Protein 5XSK (pdb70)

Sequence (181 aa):
KEYKCGDLVFAKMKGYPHWPARIDEMPEAAVKSTANKYQVFFFGTHETAFLGPKDLFPYEESKEKFGKPNKRKGFSEGLWEIENNPTVKAQKEYKCGDLVFAKMKGYPHWPARIDEMPEAAVKSTANKYQVFFFGTHETAFLGPKDLFPYEESKEKFGKPNKRKGFSEGLWEIENNPTVKA

Structure (mmCIF, N/CA/C/O backbone):
data_5XSK
#
_entry.id   5XSK
#
_cell.length_a   32.402
_cell.length_b   32.402
_cell.length_c   205.820
_cell.angle_alpha   90.00
_cell.angle_beta   90.00
_cell.angle_gamma   120.00
#
_symmetry.space_group_name_H-M   'P 31'
#
loop_
_entity.id
_entity.type
_entity.pdbx_description
1 polymer "DNA (5'-D(P*TP*TP*CP*AP*AP*GP*AP*CP*CP*A)-3')"
2 polymer "DNA (5'-D(P*TP*GP*GP*TP*CP*TP*TP*GP*AP*A)-3')"
3 polymer 'Hepatoma-derived growth factor'
4 non-polymer (4S)-2-METHYL-2,4-PENTANEDIOL
#
loop_
_atom_site.group_PDB
_atom_site.id
_atom_site.type_symbol
_atom_site.label_atom_id
_atom_site.label_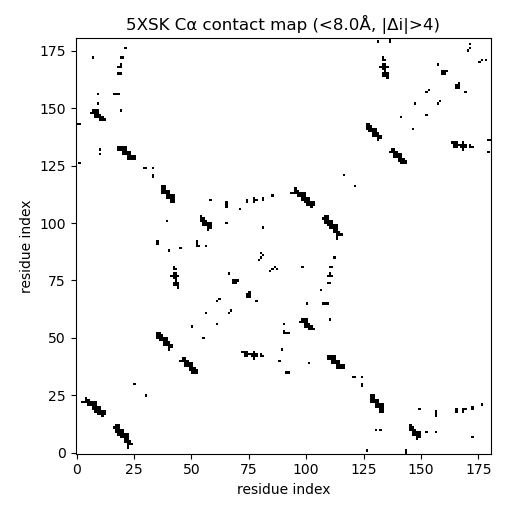alt_id
_atom_site.label_comp_id
_atom_site.label_asym_id
_atom_site.label_entity_id
_atom_site.label_seq_id
_atom_site.pdbx_PDB_ins_code
_atom_site.Cartn_x
_atom_site.Cartn_y
_atom_site.Cartn_z
_atom_site.occupancy
_atom_site.B_iso_or_equiv
_atom_site.auth_seq_id
_atom_site.auth_comp_id
_atom_site.auth_asym_id
_atom_site.auth_atom_id
_atom_site.pdbx_PDB_model_num
ATOM 411 N N . LYS C 3 28 ? 9.532 24.660 -79.951 1.00 58.60 8 LYS A N 1
ATOM 412 C CA . LYS C 3 28 ? 9.846 23.942 -78.675 1.00 60.28 8 LYS A CA 1
ATOM 413 C C . LYS C 3 28 ? 9.336 24.726 -77.498 1.00 63.61 8 LYS A C 1
ATOM 414 O O . LYS C 3 28 ? 9.425 25.950 -77.488 1.00 65.76 8 LYS A O 1
ATOM 420 N N . GLU C 3 29 ? 8.824 24.007 -76.505 1.00 65.39 9 GLU A N 1
ATOM 421 C CA . GLU C 3 29 ? 8.353 24.588 -75.242 1.00 65.67 9 GLU A CA 1
ATOM 422 C C . GLU C 3 29 ? 7.075 25.431 -75.429 1.00 59.66 9 GLU A C 1
ATOM 423 O O . GLU C 3 29 ? 7.006 26.318 -76.288 1.00 58.26 9 GLU A O 1
ATOM 429 N N . TYR C 3 30 ? 6.048 25.090 -74.652 1.00 51.61 10 TYR A N 1
ATOM 430 C CA . TYR C 3 30 ? 4.815 25.864 -74.578 1.00 47.07 10 TYR A CA 1
ATOM 431 C C . TYR C 3 30 ? 4.378 25.875 -73.141 1.00 48.02 10 TYR A C 1
ATOM 432 O O . TYR C 3 30 ? 4.693 24.966 -72.384 1.00 48.98 10 TYR A O 1
ATOM 441 N N . LYS C 3 31 ? 3.646 26.919 -72.788 1.00 52.22 11 LYS A N 1
ATOM 442 C CA . LYS C 3 31 ? 3.018 27.056 -71.489 1.00 53.80 11 LYS A CA 1
ATOM 443 C C . LYS C 3 31 ? 1.580 26.617 -71.587 1.00 50.05 11 LYS A C 1
ATOM 444 O O . LYS C 3 31 ? 1.007 26.523 -72.669 1.00 48.38 11 LYS A O 1
ATOM 450 N N . CYS C 3 32 ? 1.008 26.365 -70.422 1.00 50.23 12 CYS A N 1
ATOM 451 C CA . CYS C 3 32 ? -0.420 26.186 -70.273 1.00 49.08 12 CYS A CA 1
ATOM 452 C C . CYS C 3 32 ? -1.131 27.452 -70.769 1.00 45.02 12 CYS A C 1
ATOM 453 O O . CYS C 3 32 ? -0.680 28.578 -70.511 1.00 43.44 12 CYS A O 1
ATOM 456 N N . GLY C 3 33 ? -2.209 27.250 -71.529 1.00 41.81 13 GLY A N 1
ATOM 457 C CA . GLY C 3 33 ? -3.027 28.345 -72.055 1.00 39.47 13 GLY A CA 1
ATOM 458 C C . GLY C 3 33 ? -2.519 29.120 -73.268 1.00 36.22 13 GLY A C 1
ATOM 459 O O . GLY C 3 33 ? -3.105 30.143 -73.624 1.00 33.42 13 GLY A O 1
ATOM 460 N N . ASP C 3 34 ? -1.444 28.649 -73.899 1.00 35.27 14 ASP A N 1
ATOM 461 C CA . ASP C 3 34 ? -0.990 29.209 -75.179 1.00 35.06 14 ASP A CA 1
ATOM 462 C C . ASP C 3 34 ? -1.959 28.850 -76.275 1.00 33.74 14 ASP A C 1
ATOM 463 O O . ASP C 3 34 ? -2.510 27.747 -76.308 1.00 35.20 14 ASP A O 1
ATOM 468 N N . LEU C 3 35 ? -2.154 29.775 -77.191 1.00 31.11 15 LEU A 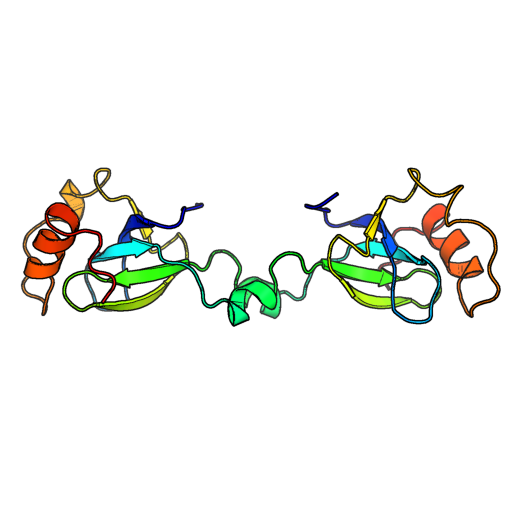N 1
ATOM 469 C CA . LEU C 3 35 ? -3.054 29.538 -78.286 1.00 28.47 15 LEU A CA 1
ATOM 470 C C . LEU C 3 35 ? -2.211 29.062 -79.443 1.00 28.36 15 LEU A C 1
ATOM 471 O O . LEU C 3 35 ? -1.139 29.587 -79.709 1.00 28.49 15 LEU A O 1
ATOM 476 N N . VAL C 3 36 ? -2.685 28.017 -80.102 1.00 29.46 16 VAL A N 1
ATOM 477 C CA . VAL C 3 36 ? -1.949 27.388 -81.174 1.00 29.21 16 VAL A CA 1
ATOM 478 C C . VAL C 3 36 ? -2.863 26.925 -82.270 1.00 28.91 16 VAL A C 1
ATOM 479 O O . VAL C 3 36 ? -4.081 26.898 -82.107 1.00 27.74 16 VAL A O 1
ATOM 483 N N . PHE C 3 37 ? -2.230 26.591 -83.393 1.00 30.26 17 PHE A N 1
ATOM 484 C CA . PHE C 3 37 ? -2.817 25.757 -84.422 1.00 31.19 17 PHE A CA 1
ATOM 485 C C . PHE C 3 37 ? -2.201 24.420 -84.206 1.00 31.05 17 PHE A C 1
ATOM 486 O O . PHE C 3 37 ? -1.042 24.360 -83.827 1.00 34.13 17 PHE A O 1
ATOM 494 N N . ALA C 3 38 ? -2.975 23.360 -84.387 1.00 30.81 18 ALA A N 1
ATOM 495 C CA . ALA C 3 38 ? -2.489 22.004 -84.167 1.00 31.70 18 ALA A CA 1
ATOM 496 C C . ALA C 3 38 ? -2.910 21.048 -85.276 1.00 33.83 18 ALA A C 1
ATOM 497 O O . ALA C 3 38 ? -4.095 20.978 -85.675 1.00 32.59 18 ALA A O 1
ATOM 499 N N . LYS C 3 39 ? -1.921 20.310 -85.769 1.00 36.71 19 LYS A N 1
ATOM 500 C CA . LYS C 3 39 ? -2.084 19.473 -86.941 1.00 39.91 19 LYS A CA 1
ATOM 501 C C . LYS C 3 39 ? -2.342 18.068 -86.470 1.00 39.29 19 LYS A C 1
ATOM 502 O O . LYS C 3 39 ? -1.471 17.440 -85.868 1.00 38.76 19 LYS A O 1
ATOM 508 N N . MET C 3 40 ? -3.548 17.587 -86.705 1.00 41.23 20 MET A N 1
ATOM 509 C CA . MET C 3 40 ? -3.805 16.168 -86.556 1.00 45.35 20 MET A CA 1
ATOM 510 C C . MET C 3 40 ? -3.834 15.523 -87.945 1.00 47.67 20 MET A C 1
ATOM 511 O O . MET C 3 40 ? -4.221 16.149 -88.940 1.00 47.32 20 MET A O 1
ATOM 516 N N . LYS C 3 41 ? -3.399 14.269 -88.004 1.00 48.61 21 LYS A N 1
ATOM 517 C CA . LYS C 3 41 ? -3.387 13.515 -89.254 1.00 47.47 21 LYS A CA 1
ATOM 518 C C . LYS C 3 41 ? -4.773 13.501 -89.843 1.00 44.28 21 LYS A C 1
ATOM 519 O O . LYS C 3 41 ? -5.724 13.125 -89.164 1.00 44.59 21 LYS A O 1
ATOM 525 N N . GLY C 3 42 ? -4.884 13.933 -91.092 1.00 41.84 22 GLY A N 1
ATOM 526 C CA . GLY C 3 42 ? -6.166 13.952 -91.791 1.00 41.38 22 GLY A CA 1
ATOM 527 C C . GLY C 3 42 ? -6.891 15.284 -91.744 1.00 40.51 22 GLY A C 1
ATOM 528 O O . GLY C 3 42 ? -7.851 15.475 -92.491 1.00 39.93 22 GLY A O 1
ATOM 529 N N . TYR C 3 43 ? -6.422 16.210 -90.902 1.00 38.54 23 TYR A N 1
ATOM 530 C CA . TYR C 3 43 ? -7.083 17.500 -90.679 1.00 36.63 23 TYR A CA 1
ATOM 531 C C . TYR C 3 43 ? -6.156 18.677 -91.024 1.00 33.79 23 TYR A C 1
ATOM 532 O O . TYR C 3 43 ? -4.934 18.565 -90.947 1.00 31.95 23 TYR A O 1
ATOM 541 N N . PRO C 3 44 ? -6.732 19.827 -91.384 1.00 32.86 24 PRO A N 1
ATOM 542 C CA . PRO C 3 44 ? -5.856 20.998 -91.497 1.00 34.42 24 PRO A CA 1
ATOM 543 C C . PRO C 3 44 ? -5.372 21.492 -90.125 1.00 35.54 24 PRO A C 1
ATOM 544 O O . PRO C 3 44 ? -5.886 21.102 -89.087 1.00 35.58 24 PRO A O 1
ATOM 548 N N . HIS C 3 45 ? -4.389 22.369 -90.140 1.00 39.15 25 HIS A N 1
ATOM 549 C CA . HIS C 3 45 ? -3.866 22.950 -88.911 1.00 40.37 25 HIS A CA 1
ATOM 550 C C . HIS C 3 45 ? -5.072 23.572 -88.224 1.00 38.51 25 HIS A C 1
ATOM 551 O O . HIS C 3 45 ? -5.825 24.309 -88.857 1.00 39.27 25 HIS A O 1
ATOM 558 N N . TRP C 3 46 ? -5.279 23.223 -86.957 1.00 37.28 26 TRP A N 1
ATOM 559 C CA . TRP C 3 46 ? -6.524 23.541 -86.223 1.00 35.28 26 TRP A CA 1
ATOM 560 C C . TRP C 3 46 ? -6.368 24.471 -84.992 1.00 31.73 26 TRP A C 1
ATOM 561 O O . TRP C 3 46 ? -5.443 24.308 -84.192 1.00 28.28 26 TRP A O 1
ATOM 572 N N . PRO C 3 47 ? -7.297 25.426 -84.820 1.00 29.29 27 PRO A N 1
ATOM 573 C CA . PRO C 3 47 ? -7.238 26.257 -83.633 1.00 28.53 27 PRO A CA 1
ATOM 574 C C . PRO C 3 47 ? -7.345 25.439 -82.339 1.00 28.64 27 PRO A C 1
ATOM 575 O O . PRO C 3 47 ? -8.249 24.590 -82.167 1.00 28.01 27 PRO A O 1
ATOM 579 N N . ALA C 3 48 ? -6.429 25.719 -81.425 1.00 27.23 28 ALA A N 1
ATOM 580 C CA . ALA C 3 48 ? -6.299 24.927 -80.232 1.00 24.83 28 ALA A CA 1
ATOM 581 C C . ALA C 3 48 ? -5.676 25.715 -79.105 1.00 24.97 28 ALA A C 1
ATOM 582 O O . ALA C 3 48 ? -5.151 26.808 -79.283 1.00 24.32 28 ALA A O 1
ATOM 584 N N . ARG C 3 49 ? -5.759 25.124 -77.929 1.00 25.68 29 ARG A N 1
ATOM 585 C CA . ARG C 3 49 ? -5.186 25.660 -76.729 1.00 25.68 29 ARG A CA 1
ATOM 586 C C . ARG C 3 49 ? -4.383 24.562 -76.066 1.00 26.02 29 ARG A C 1
ATOM 587 O O . ARG C 3 49 ? -4.782 23.407 -76.118 1.00 25.51 29 ARG A O 1
ATOM 595 N N . ILE C 3 50 ? -3.275 24.938 -75.433 1.00 25.88 30 ILE A N 1
ATOM 596 C CA . ILE C 3 50 ? -2.496 24.029 -74.619 1.00 25.56 30 ILE A CA 1
ATOM 597 C C . ILE C 3 50 ? -3.098 23.959 -73.226 1.00 26.81 30 ILE A C 1
ATOM 598 O O . ILE C 3 50 ? -3.195 24.962 -72.521 1.00 25.95 30 ILE A O 1
ATOM 603 N N . ASP C 3 51 ? -3.479 22.751 -72.840 1.00 30.10 31 ASP A N 1
ATOM 604 C CA . ASP C 3 51 ? -4.005 22.459 -71.513 1.00 32.23 31 ASP A CA 1
ATOM 605 C C . ASP C 3 51 ? -2.975 21.708 -70.663 1.00 33.54 31 ASP A C 1
ATOM 606 O O . ASP C 3 51 ? -1.926 21.248 -71.132 1.00 33.72 31 ASP A O 1
ATOM 611 N N . GLU C 3 52 ? -3.311 21.563 -69.398 1.00 37.13 32 GLU A N 1
ATOM 612 C CA . GLU C 3 52 ? -2.551 20.718 -68.501 1.00 41.07 32 GLU A CA 1
ATOM 613 C C . GLU C 3 52 ? -2.685 19.278 -68.920 1.00 40.53 32 GLU A C 1
ATOM 614 O O . GLU C 3 52 ? -3.738 18.851 -69.387 1.00 39.48 32 GLU A O 1
ATOM 620 N N . MET C 3 53 ? -1.607 18.534 -68.727 1.00 40.82 33 MET A N 1
ATOM 621 C CA . MET C 3 53 ? -1.633 17.093 -68.879 1.00 38.85 33 MET A CA 1
ATOM 622 C C . MET C 3 53 ? -2.312 16.501 -67.648 1.00 38.74 33 MET A C 1
ATOM 623 O O . MET C 3 53 ? -2.402 17.195 -66.605 1.00 36.86 33 MET A O 1
ATOM 628 N N . PRO C 3 54 ? -2.816 15.239 -67.762 1.00 37.38 34 PRO A N 1
ATOM 629 C CA . PRO C 3 54 ? -3.408 14.509 -66.630 1.00 35.92 34 PRO A CA 1
ATOM 630 C C . PRO C 3 54 ? -2.427 14.357 -65.490 1.00 33.97 34 PRO A C 1
ATOM 631 O O . PRO C 3 54 ? -1.292 13.921 -65.711 1.00 31.59 34 PRO A O 1
ATOM 635 N N . GLU C 3 55 ? -2.862 14.726 -64.290 1.00 32.99 35 GLU A N 1
ATOM 636 C CA . GLU C 3 55 ? -2.001 14.679 -63.120 1.00 33.48 35 GLU A CA 1
ATOM 637 C C . GLU C 3 55 ? -1.275 13.320 -63.034 1.00 33.20 35 GLU A C 1
ATOM 638 O O . GLU C 3 55 ? -0.049 13.286 -62.892 1.00 35.79 35 GLU A O 1
ATOM 644 N N . ALA C 3 56 ? -2.006 12.214 -63.186 1.00 31.00 36 ALA A N 1
ATOM 645 C CA . ALA C 3 56 ? -1.390 10.874 -63.241 1.00 31.30 36 ALA A CA 1
ATOM 646 C C . ALA C 3 56 ? -0.219 10.777 -64.203 1.00 31.46 36 ALA A C 1
ATOM 647 O O . ALA C 3 56 ? 0.819 10.233 -63.887 1.00 30.26 36 ALA A O 1
ATOM 649 N N . ALA C 3 57 ? -0.404 11.306 -65.393 1.00 35.38 37 ALA A N 1
ATOM 650 C CA . ALA C 3 57 ? 0.663 11.317 -66.374 1.00 37.60 37 ALA A CA 1
ATOM 651 C C . ALA C 3 57 ? 1.869 12.105 -65.888 1.00 38.19 37 ALA A C 1
ATOM 652 O O . ALA C 3 57 ? 2.989 11.653 -66.073 1.00 39.59 37 ALA A O 1
ATOM 654 N N . VAL C 3 58 ? 1.656 13.265 -65.272 1.00 41.52 38 VAL A N 1
ATOM 655 C CA . VAL C 3 58 ? 2.813 14.086 -64.831 1.00 46.69 38 VAL A CA 1
ATOM 656 C C . VAL C 3 58 ? 3.466 13.486 -63.595 1.00 49.98 38 VAL A C 1
ATOM 657 O O . VAL C 3 58 ? 4.691 13.468 -63.523 1.00 54.92 38 VAL A O 1
ATOM 661 N N . LYS C 3 59 ? 2.679 12.998 -62.632 1.00 48.83 39 LYS A N 1
ATOM 662 C CA . LYS C 3 59 ? 3.287 12.425 -61.442 1.00 49.50 39 LYS A CA 1
ATOM 663 C C . LYS C 3 59 ? 4.200 11.238 -61.779 1.00 47.05 39 LYS A C 1
ATOM 664 O O . LYS C 3 59 ? 5.228 11.073 -61.135 1.00 46.80 39 LYS A O 1
ATOM 670 N N . SER C 3 60 ? 3.854 10.458 -62.803 1.00 44.58 40 SER A N 1
ATOM 671 C CA . SER C 3 60 ? 4.674 9.310 -63.218 1.00 46.66 40 SER A CA 1
ATOM 672 C C . SER C 3 60 ? 6.076 9.626 -63.757 1.00 48.84 40 SER A C 1
ATOM 673 O O . SER C 3 60 ? 6.868 8.708 -63.908 1.00 52.00 40 SER A O 1
ATOM 676 N N . THR C 3 61 ? 6.369 10.888 -64.084 1.00 51.65 41 THR A N 1
ATOM 677 C CA . THR C 3 61 ? 7.696 11.289 -64.623 1.00 51.22 41 THR A CA 1
ATOM 678 C C . THR C 3 61 ? 8.250 12.643 -64.160 1.00 49.01 41 THR A C 1
ATOM 679 O O . THR C 3 61 ? 9.461 12.830 -64.181 1.00 49.55 41 THR A O 1
ATOM 683 N N . ALA C 3 62 ? 7.395 13.604 -63.817 1.00 48.92 42 ALA A N 1
ATOM 684 C CA . ALA C 3 62 ? 7.866 14.904 -63.336 1.00 49.67 42 ALA A CA 1
ATOM 685 C C . ALA C 3 62 ? 8.714 14.652 -62.107 1.00 50.44 42 ALA A C 1
ATOM 686 O O . ALA C 3 62 ? 8.240 14.022 -61.149 1.00 49.59 42 ALA A O 1
ATOM 688 N N . ASN C 3 63 ? 9.971 15.097 -62.169 1.00 49.10 43 ASN A N 1
ATOM 689 C CA . ASN C 3 63 ? 10.952 14.860 -61.104 1.00 49.98 43 ASN A CA 1
ATOM 690 C C . ASN C 3 63 ? 11.037 13.386 -60.755 1.00 47.84 43 ASN A C 1
ATOM 691 O O . ASN C 3 63 ? 10.751 12.986 -59.626 1.00 53.27 43 ASN A O 1
ATOM 696 N N . LYS C 3 64 ? 11.364 12.591 -61.762 1.00 43.54 44 LYS A N 1
ATOM 697 C CA . LYS C 3 64 ? 11.716 11.195 -61.587 1.00 47.04 44 LYS A CA 1
ATOM 698 C C . LYS C 3 64 ? 13.011 10.968 -62.356 1.00 45.68 44 LYS A C 1
ATOM 699 O O . LYS C 3 64 ? 13.003 10.956 -63.595 1.00 47.38 44 LYS A O 1
ATOM 705 N N . TYR C 3 65 ? 14.117 10.817 -61.621 1.00 41.12 45 TYR A N 1
ATOM 706 C CA . TYR C 3 65 ? 15.404 10.435 -62.197 1.00 37.22 45 TYR A CA 1
ATOM 707 C C . TYR C 3 65 ? 15.677 8.982 -61.858 1.00 32.78 45 TYR A C 1
ATOM 708 O O . TYR C 3 65 ? 15.209 8.478 -60.838 1.00 29.41 45 TYR A O 1
ATOM 717 N N . GLN C 3 66 ? 16.444 8.320 -62.714 1.00 31.49 46 GLN A N 1
ATOM 718 C CA . GLN C 3 66 ? 16.884 6.977 -62.426 1.00 31.60 46 GLN A CA 1
ATOM 719 C C . GLN C 3 66 ? 18.225 7.026 -61.731 1.00 31.15 46 GLN A C 1
ATOM 720 O O . GLN C 3 66 ? 19.130 7.780 -62.120 1.00 31.12 46 GLN A O 1
ATOM 726 N N . VAL C 3 67 ? 18.344 6.205 -60.696 1.00 28.92 47 VAL A N 1
ATOM 727 C CA . VAL C 3 67 ? 19.476 6.251 -59.826 1.00 27.13 47 VAL A CA 1
ATOM 728 C C . VAL C 3 67 ? 20.107 4.891 -59.761 1.00 25.97 47 VAL A C 1
ATOM 729 O O . VAL C 3 67 ? 19.488 3.936 -59.309 1.00 26.69 47 VAL A O 1
ATOM 733 N N . PHE C 3 68 ? 21.353 4.843 -60.221 1.00 24.52 48 PHE A N 1
ATOM 734 C CA . PHE C 3 68 ? 22.273 3.749 -59.992 1.00 23.24 48 PHE A CA 1
ATOM 735 C C . PHE C 3 68 ? 22.973 3.958 -58.665 1.00 21.78 48 PHE A C 1
ATOM 736 O O . PHE C 3 68 ? 23.298 5.061 -58.303 1.00 20.33 48 PHE A O 1
ATOM 744 N N . PHE C 3 69 ? 23.212 2.867 -57.963 1.00 22.90 49 PHE A N 1
ATOM 745 C CA . PHE C 3 69 ? 23.704 2.873 -56.588 1.00 23.85 49 PHE A CA 1
ATOM 746 C C . PHE C 3 69 ? 25.050 2.193 -56.570 1.00 24.20 49 PHE A C 1
ATOM 747 O O . PHE C 3 69 ? 25.175 1.069 -57.064 1.00 23.99 49 PHE A O 1
ATOM 755 N N . PHE C 3 70 ? 26.050 2.858 -55.998 1.00 25.05 50 PHE A N 1
ATOM 756 C CA . PHE C 3 70 ? 27.376 2.268 -55.938 1.00 26.37 50 PHE A CA 1
ATOM 757 C C . PHE C 3 70 ? 27.420 1.242 -54.811 1.00 27.93 50 PHE A C 1
ATOM 758 O O . PHE C 3 70 ? 26.772 1.412 -53.775 1.00 27.35 50 PHE A O 1
ATOM 766 N N . GLY C 3 71 ? 28.161 0.167 -55.058 1.00 30.30 51 GLY A N 1
ATOM 767 C CA . GLY C 3 71 ? 28.300 -0.936 -54.132 1.00 32.84 51 GLY A CA 1
ATOM 768 C C . GLY C 3 71 ? 27.402 -2.042 -54.603 1.00 35.94 51 GLY A C 1
ATOM 769 O O . GLY C 3 71 ? 27.859 -3.071 -55.097 1.00 38.80 51 GLY A O 1
ATOM 770 N N . THR C 3 72 ? 26.108 -1.804 -54.483 1.00 37.28 52 THR A N 1
ATOM 771 C CA . THR C 3 72 ? 25.122 -2.820 -54.777 1.00 37.14 52 THR A CA 1
ATOM 772 C C . THR C 3 72 ? 24.839 -2.905 -56.246 1.00 37.44 52 THR A C 1
ATOM 773 O O . THR C 3 72 ? 24.422 -3.945 -56.715 1.00 39.94 52 THR A O 1
ATOM 777 N N . HIS C 3 73 ? 25.023 -1.787 -56.956 1.00 38.30 53 HIS A N 1
ATOM 778 C CA . HIS C 3 73 ? 24.764 -1.671 -58.397 1.00 35.88 53 HIS A CA 1
ATOM 779 C C . HIS C 3 73 ? 23.298 -1.763 -58.739 1.00 34.65 53 HIS A C 1
ATOM 780 O O . HIS C 3 73 ? 22.953 -1.862 -59.905 1.00 33.17 53 HIS A O 1
ATOM 787 N N . GLU C 3 74 ? 22.411 -1.596 -57.791 1.00 36.86 54 GLU A N 1
ATOM 788 C CA . GLU C 3 74 ? 21.006 -1.596 -58.133 1.00 40.17 54 GLU A CA 1
ATOM 789 C C . GLU C 3 74 ? 20.559 -0.239 -58.551 1.00 36.44 54 GLU A C 1
ATOM 790 O O . GLU C 3 74 ? 21.269 0.679 -58.381 1.00 35.57 54 GLU A O 1
ATOM 796 N N . THR C 3 75 ? 19.371 -0.117 -59.106 1.00 35.42 55 THR A N 1
ATOM 797 C CA . THR C 3 75 ? 18.849 1.179 -59.474 1.00 35.35 55 THR A CA 1
ATOM 798 C C . THR C 3 75 ? 17.446 1.348 -58.989 1.00 33.35 55 THR A C 1
ATOM 799 O O . THR C 3 75 ? 16.837 0.430 -58.561 1.00 34.56 55 THR A O 1
ATOM 803 N N . ALA C 3 76 ? 16.950 2.553 -59.061 1.00 32.07 56 ALA A N 1
ATOM 804 C CA . ALA C 3 76 ? 15.645 2.856 -58.599 1.00 31.57 56 ALA A CA 1
ATOM 805 C C . ALA C 3 76 ? 15.349 4.227 -59.075 1.00 34.15 56 ALA A C 1
ATOM 806 O O . ALA C 3 76 ? 16.173 4.844 -59.653 1.00 35.29 56 ALA A O 1
ATOM 808 N N . PHE C 3 77 ? 14.141 4.686 -58.841 1.00 37.89 57 PHE A N 1
ATOM 809 C CA . PHE C 3 77 ? 13.633 5.938 -59.404 1.00 38.74 57 PHE A CA 1
ATOM 810 C C . PHE C 3 77 ? 13.368 6.832 -58.255 1.00 40.32 57 PHE A C 1
ATOM 811 O O . PHE C 3 77 ? 12.807 6.384 -57.274 1.00 43.45 57 PHE A O 1
ATOM 819 N N . LEU C 3 78 ? 13.759 8.094 -58.347 1.00 43.05 58 LEU A N 1
ATOM 820 C CA . LEU C 3 78 ? 13.714 8.961 -57.169 1.00 41.34 58 LEU A CA 1
ATOM 821 C C . LEU C 3 78 ? 13.468 10.402 -57.517 1.00 39.16 58 LEU A C 1
ATOM 822 O O . LEU C 3 78 ? 13.801 10.851 -58.604 1.00 35.96 58 LEU A O 1
ATOM 827 N N . GLY C 3 79 ? 12.894 11.114 -56.555 1.00 40.96 59 GLY A N 1
ATOM 828 C CA . GLY C 3 79 ? 12.628 12.545 -56.661 1.00 42.85 59 GLY A CA 1
ATOM 829 C C . GLY C 3 79 ? 13.649 13.370 -55.898 1.00 42.08 59 GLY A C 1
ATOM 830 O O . GLY C 3 79 ? 14.404 12.840 -55.104 1.00 42.32 59 GLY A O 1
ATOM 831 N N . PRO C 3 80 ? 13.664 14.685 -56.119 1.00 45.67 60 PRO A N 1
ATOM 832 C CA . PRO C 3 80 ? 14.790 15.461 -55.637 1.00 47.33 60 PRO A CA 1
ATOM 833 C C . PRO C 3 80 ? 14.862 15.604 -54.125 1.00 48.79 60 PRO A C 1
ATOM 834 O O . PRO C 3 80 ? 15.938 15.868 -53.615 1.00 51.33 60 PRO A O 1
ATOM 838 N N . LYS C 3 81 ? 13.752 15.432 -53.414 1.00 52.67 61 LYS A N 1
ATOM 839 C CA . LYS C 3 81 ? 13.796 15.385 -51.945 1.00 58.10 61 LYS A CA 1
ATOM 840 C C . LYS C 3 81 ? 14.849 14.387 -51.462 1.00 57.89 61 LYS A C 1
ATOM 841 O O . LYS C 3 81 ? 15.657 14.705 -50.580 1.00 58.58 61 LYS A O 1
ATOM 847 N N . ASP C 3 82 ? 14.858 13.211 -52.098 1.00 56.86 62 ASP A N 1
ATOM 848 C CA . ASP C 3 82 ? 15.686 12.080 -51.691 1.00 57.65 62 ASP A CA 1
ATOM 849 C C . ASP C 3 82 ? 17.083 12.074 -52.332 1.00 50.06 62 ASP A C 1
ATOM 850 O O . ASP C 3 82 ? 17.819 11.107 -52.181 1.00 50.03 62 ASP A O 1
ATOM 855 N N . LEU C 3 83 ? 17.461 13.153 -53.006 1.00 44.91 63 LEU A N 1
ATOM 856 C CA . LEU C 3 83 ? 18.776 13.273 -53.613 1.00 44.07 63 LEU A CA 1
ATOM 857 C C . LEU C 3 83 ? 19.534 14.450 -53.013 1.00 45.90 63 LEU A C 1
ATOM 858 O O . LEU C 3 83 ? 18.971 15.511 -52.754 1.00 49.37 63 LEU A O 1
ATOM 863 N N . PHE C 3 84 ? 20.818 14.241 -52.775 1.00 45.16 64 PHE A N 1
ATOM 864 C CA . PHE C 3 84 ? 21.663 15.227 -52.150 1.00 46.80 64 PHE A CA 1
ATOM 865 C C . PHE C 3 84 ? 22.944 15.148 -52.944 1.00 45.40 64 PHE A C 1
ATOM 866 O O . PHE C 3 84 ? 23.380 14.046 -53.258 1.00 45.01 64 PHE A O 1
ATOM 874 N N . PRO C 3 85 ? 23.537 16.294 -53.309 1.00 45.96 65 PRO A N 1
ATOM 875 C CA . PRO C 3 85 ? 24.788 16.200 -54.073 1.00 46.74 65 PRO A CA 1
ATOM 876 C C . PRO C 3 85 ? 25.978 15.683 -53.277 1.00 47.25 65 PRO A C 1
ATOM 877 O O . PRO C 3 85 ? 26.200 16.101 -52.143 1.00 47.10 65 PRO A O 1
ATOM 881 N N . TYR C 3 86 ? 26.752 14.805 -53.900 1.00 49.95 66 TYR A N 1
ATOM 882 C CA . TYR C 3 86 ? 28.024 14.326 -53.351 1.00 52.94 66 TYR A CA 1
ATOM 883 C C . TYR C 3 86 ? 29.039 15.472 -53.394 1.00 59.36 66 TYR A C 1
ATOM 884 O O . TYR C 3 86 ? 28.804 16.471 -54.083 1.00 73.16 66 TYR A O 1
ATOM 893 N N . GLU C 3 87 ? 30.161 15.344 -52.682 1.00 60.38 67 GLU A N 1
ATOM 894 C CA . GLU C 3 87 ? 31.209 16.403 -52.550 1.00 60.65 67 GLU A CA 1
ATOM 895 C C . GLU C 3 87 ? 30.678 17.438 -51.563 1.00 61.65 67 GLU A C 1
ATOM 896 O O . GLU C 3 87 ? 31.256 17.653 -50.492 1.00 62.27 67 GLU A O 1
ATOM 902 N N . GLU C 3 88 ? 29.551 18.043 -51.936 1.00 59.85 68 GLU A N 1
ATOM 903 C CA . GLU C 3 88 ? 28.798 18.974 -51.104 1.00 59.84 68 GLU A CA 1
ATOM 904 C C . GLU C 3 88 ? 28.176 18.347 -49.838 1.00 54.19 68 GLU A C 1
ATOM 905 O O . GLU C 3 88 ? 27.614 19.078 -49.033 1.00 53.15 68 GLU A O 1
ATOM 911 N N . SER C 3 89 ? 28.242 17.025 -49.650 1.00 49.17 69 SER A N 1
ATOM 912 C CA . SER C 3 89 ? 27.783 16.431 -48.383 1.00 46.43 69 SER A CA 1
ATOM 913 C C . SER C 3 89 ? 28.446 15.103 -48.026 1.00 47.90 69 SER A C 1
ATOM 914 O O . SER C 3 89 ? 27.821 14.233 -47.431 1.00 44.96 69 SER A O 1
ATOM 917 N N . LYS C 3 90 ? 29.721 14.957 -48.371 1.00 52.09 70 LYS A N 1
ATOM 918 C CA . LYS C 3 90 ? 30.449 13.728 -48.076 1.00 55.23 70 LYS A CA 1
ATOM 919 C C . LYS C 3 90 ? 30.884 13.637 -46.616 1.00 60.35 70 LYS A C 1
ATOM 920 O O . LYS C 3 90 ? 31.127 12.539 -46.124 1.00 65.01 70 LYS A O 1
ATOM 926 N N . GLU C 3 91 ? 30.994 14.760 -45.910 1.00 61.07 71 GLU A N 1
ATOM 927 C CA . GLU C 3 91 ? 31.259 14.668 -44.476 1.00 62.11 71 GLU A CA 1
ATOM 928 C C . GLU C 3 91 ? 29.976 14.291 -43.733 1.00 57.87 71 GLU A C 1
ATOM 929 O O . GLU C 3 91 ? 30.010 13.473 -42.811 1.00 57.21 71 GLU A O 1
ATOM 935 N N . LYS C 3 92 ? 28.840 14.828 -44.166 1.00 55.52 72 LYS A N 1
ATOM 936 C CA . LYS C 3 92 ? 27.560 14.469 -43.549 1.00 55.60 72 LYS A CA 1
ATOM 937 C C . LYS C 3 92 ? 27.213 12.979 -43.706 1.00 51.95 72 LYS A C 1
ATOM 938 O O . LYS C 3 92 ? 27.131 12.260 -42.712 1.00 51.65 72 LYS A O 1
ATOM 944 N N . PHE C 3 93 ? 27.054 12.520 -44.947 1.00 48.50 73 PHE A N 1
ATOM 945 C CA . PHE C 3 93 ? 26.571 11.163 -45.240 1.00 45.36 73 PHE A CA 1
ATOM 946 C C . PHE C 3 93 ? 27.649 10.145 -45.631 1.00 41.81 73 PHE A C 1
ATOM 947 O O . PHE C 3 93 ? 27.346 8.966 -45.785 1.00 41.28 73 PHE A O 1
ATOM 955 N N . GLY C 3 94 ? 28.899 10.566 -45.758 1.00 40.16 74 GLY A N 1
ATOM 956 C CA . GLY C 3 94 ? 29.977 9.636 -46.112 1.00 43.98 74 GLY A CA 1
ATOM 957 C C . GLY C 3 94 ? 30.641 8.881 -44.971 1.00 47.69 74 GLY A C 1
ATOM 958 O O . GLY C 3 94 ? 31.697 8.288 -45.174 1.00 44.95 74 GLY A O 1
ATOM 959 N N . LYS C 3 95 ? 30.038 8.874 -43.780 1.00 56.35 75 LYS A N 1
ATOM 960 C CA . LYS C 3 95 ? 30.669 8.237 -42.622 1.00 61.76 75 LYS A CA 1
ATOM 961 C C . LYS C 3 95 ? 30.435 6.743 -42.743 1.00 59.61 75 LYS A C 1
ATOM 962 O O . LYS C 3 95 ? 29.330 6.335 -43.147 1.00 55.65 75 LYS A O 1
ATOM 968 N N . PRO C 3 96 ? 31.461 5.930 -42.387 1.00 56.09 76 PRO A N 1
ATOM 969 C CA . PRO C 3 96 ? 31.441 4.483 -42.626 1.00 54.12 76 PRO A CA 1
ATOM 970 C C . PRO C 3 96 ? 30.205 3.794 -42.08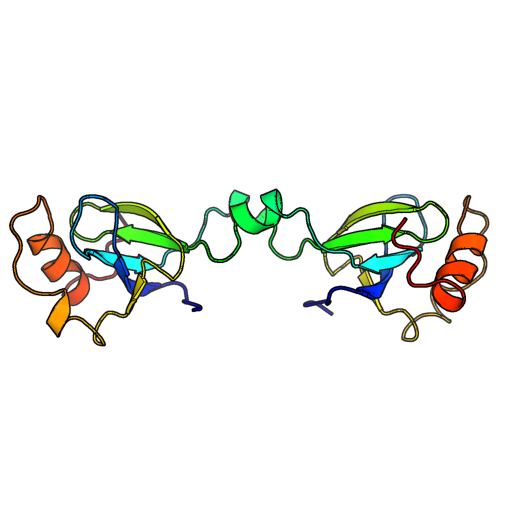6 1.00 51.93 76 PRO A C 1
ATOM 971 O O . PRO C 3 96 ? 29.674 4.178 -41.046 1.00 50.86 76 PRO A O 1
ATOM 975 N N . ASN C 3 97 ? 29.760 2.774 -42.797 1.00 52.57 77 ASN A N 1
ATOM 976 C CA . ASN C 3 97 ? 28.472 2.174 -42.526 1.00 51.43 77 ASN A CA 1
ATOM 977 C C . ASN C 3 97 ? 28.511 0.683 -42.833 1.00 51.80 77 ASN A C 1
ATOM 978 O O . ASN C 3 97 ? 29.165 0.235 -43.780 1.00 51.43 77 ASN A O 1
ATOM 983 N N . LYS C 3 98 ? 27.768 -0.064 -42.028 1.00 54.44 78 LYS A N 1
ATOM 984 C CA . LYS C 3 98 ? 27.841 -1.512 -42.003 1.00 53.13 78 LYS A CA 1
ATOM 985 C C . LYS C 3 98 ? 26.897 -2.207 -42.980 1.00 48.51 78 LYS A C 1
ATOM 986 O O . LYS C 3 98 ? 27.017 -3.411 -43.149 1.00 47.99 78 LYS A O 1
ATOM 992 N N . ARG C 3 99 ? 25.986 -1.471 -43.628 1.00 44.52 79 ARG A N 1
ATOM 993 C CA . ARG C 3 99 ? 25.020 -2.075 -44.560 1.00 41.48 79 ARG A CA 1
ATOM 994 C C . ARG C 3 99 ? 25.792 -2.669 -45.732 1.00 40.98 79 ARG A C 1
ATOM 995 O O . ARG C 3 99 ? 26.845 -2.135 -46.125 1.00 37.95 79 ARG A O 1
ATOM 1003 N N . LYS C 3 100 ? 25.277 -3.777 -46.267 1.00 40.34 80 LYS A N 1
ATOM 1004 C CA . LYS C 3 100 ? 25.983 -4.544 -47.296 1.00 42.61 80 LYS A CA 1
ATOM 1005 C C . LYS C 3 100 ? 26.193 -3.747 -48.593 1.00 41.10 80 LYS A C 1
ATOM 1006 O O . LYS C 3 100 ? 25.226 -3.368 -49.245 1.00 38.20 80 LYS A O 1
ATOM 1012 N N . GLY C 3 101 ? 27.465 -3.523 -48.941 1.00 41.01 81 GLY A N 1
ATOM 1013 C CA . GLY C 3 101 ? 27.875 -2.790 -50.137 1.00 39.84 81 GLY A CA 1
ATOM 1014 C C . GLY C 3 101 ? 28.138 -1.295 -49.967 1.00 39.52 81 GLY A C 1
ATOM 1015 O O . GLY C 3 101 ? 28.394 -0.612 -50.927 1.00 42.69 81 GLY A O 1
ATOM 1016 N N . PHE C 3 102 ? 28.108 -0.771 -48.757 1.00 39.67 82 PHE A N 1
ATOM 1017 C CA . PHE C 3 102 ? 28.197 0.671 -48.569 1.00 39.81 82 PHE A CA 1
ATOM 1018 C C . PHE C 3 102 ? 29.618 1.186 -48.700 1.00 41.56 82 PHE A C 1
ATOM 1019 O O . PHE C 3 102 ? 29.847 2.193 -49.378 1.00 47.56 82 PHE A O 1
ATOM 1027 N N . SER C 3 103 ? 30.548 0.528 -48.011 1.00 41.16 83 SER A N 1
ATOM 1028 C CA . SER C 3 103 ? 31.976 0.847 -48.087 1.00 41.32 83 SER A CA 1
ATOM 1029 C C . SER C 3 103 ? 32.434 0.777 -49.508 1.00 39.23 83 SER A C 1
ATOM 1030 O O . SER C 3 103 ? 33.177 1.635 -49.978 1.00 38.58 83 SER A O 1
ATOM 1033 N N . GLU C 3 104 ? 31.945 -0.254 -50.181 1.00 38.96 84 GLU A N 1
ATOM 1034 C CA . GLU C 3 104 ? 32.223 -0.507 -51.582 1.00 41.25 84 GLU A CA 1
ATOM 1035 C C . GLU C 3 104 ? 31.706 0.680 -52.413 1.00 40.95 84 GLU A C 1
ATOM 1036 O O . GLU C 3 104 ? 32.399 1.190 -53.296 1.00 41.07 84 GLU A O 1
ATOM 1042 N N . GLY C 3 105 ? 30.498 1.134 -52.096 1.00 40.08 85 GLY A N 1
ATOM 1043 C CA . GLY C 3 105 ? 29.927 2.320 -52.716 1.00 40.02 85 GLY A CA 1
ATOM 1044 C C . G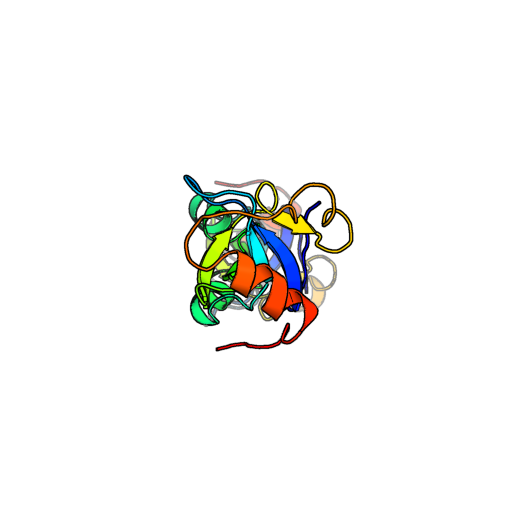LY C 3 105 ? 30.712 3.611 -52.534 1.00 39.56 85 GLY A C 1
ATOM 1045 O O . GLY C 3 105 ? 30.822 4.429 -53.476 1.00 34.76 85 GLY A O 1
ATOM 1046 N N . LEU C 3 106 ? 31.248 3.802 -51.330 1.00 38.74 86 LEU A N 1
ATOM 1047 C CA . LEU C 3 106 ? 32.106 4.958 -51.061 1.00 38.98 86 LEU A CA 1
ATOM 1048 C C . LEU C 3 106 ? 33.438 4.856 -51.773 1.00 36.68 86 LEU A C 1
ATOM 1049 O O . LEU C 3 106 ? 34.058 5.871 -52.049 1.00 34.27 86 LEU A O 1
ATOM 1054 N N . TRP C 3 107 ? 33.878 3.637 -52.055 1.00 38.35 87 TRP A N 1
ATOM 1055 C CA . TRP C 3 107 ? 35.076 3.436 -52.865 1.00 41.56 87 TRP A CA 1
ATOM 1056 C C . TRP C 3 107 ? 34.788 3.758 -54.334 1.00 41.26 87 TRP A C 1
ATOM 1057 O O . TRP C 3 107 ? 35.451 4.610 -54.906 1.00 41.05 87 TRP A O 1
ATOM 1068 N N . GLU C 3 108 ? 33.799 3.079 -54.922 1.00 41.76 88 GLU A N 1
ATOM 1069 C CA . GLU C 3 108 ? 33.465 3.225 -56.349 1.00 41.74 88 GLU A CA 1
ATOM 1070 C C . GLU C 3 108 ? 33.187 4.672 -56.750 1.00 42.46 88 GLU A C 1
ATOM 1071 O O . GLU C 3 108 ? 33.644 5.125 -57.789 1.00 43.02 88 GLU A O 1
ATOM 1077 N N . ILE C 3 109 ? 32.462 5.407 -55.920 1.00 43.20 89 ILE A N 1
ATOM 1078 C CA . ILE C 3 109 ? 32.057 6.763 -56.286 1.00 43.18 89 ILE A CA 1
ATOM 1079 C C . ILE C 3 109 ? 33.250 7.676 -56.382 1.00 44.56 89 ILE A C 1
ATOM 1080 O O . ILE C 3 109 ? 33.226 8.641 -57.131 1.00 49.45 89 ILE A O 1
ATOM 1085 N N . GLU C 3 110 ? 34.285 7.359 -55.616 1.00 46.45 90 GLU A N 1
ATOM 1086 C CA . GLU C 3 110 ? 35.519 8.124 -55.589 1.00 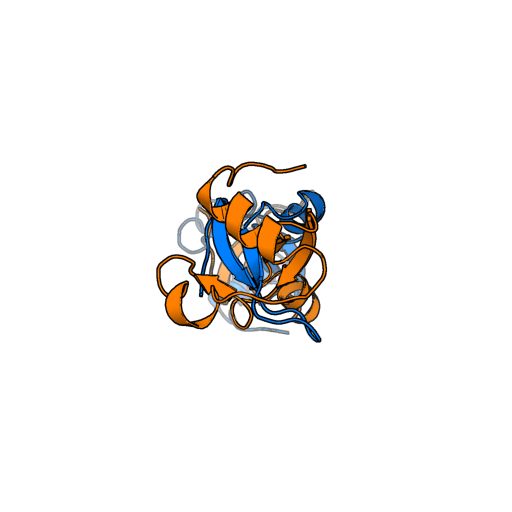48.32 90 GLU A CA 1
ATOM 1087 C C . GLU C 3 110 ? 36.616 7.502 -56.474 1.00 45.57 90 GLU A C 1
ATOM 1088 O O . GLU C 3 110 ? 37.539 8.200 -56.860 1.00 45.70 90 GLU A O 1
ATOM 1094 N N . ASN C 3 111 ? 36.512 6.212 -56.793 1.00 43.03 91 ASN A N 1
ATOM 1095 C CA . ASN C 3 111 ? 37.569 5.472 -57.510 1.00 42.38 91 ASN A CA 1
ATOM 1096 C C . ASN C 3 111 ? 37.172 4.881 -58.858 1.00 40.74 91 ASN A C 1
ATOM 1097 O O . ASN C 3 111 ? 38.041 4.630 -59.707 1.00 41.11 91 ASN A O 1
ATOM 1102 N N . ASN C 3 112 ? 35.879 4.627 -59.041 1.00 38.03 92 ASN A N 1
ATOM 1103 C CA . ASN C 3 112 ? 35.365 4.028 -60.256 1.00 36.65 92 ASN A CA 1
ATOM 1104 C C . ASN C 3 112 ? 33.977 4.581 -60.585 1.00 37.54 92 ASN A C 1
ATOM 1105 O O . ASN C 3 112 ? 33.049 3.832 -60.877 1.00 37.51 92 ASN A O 1
ATOM 1110 N N . PRO C 3 113 ? 33.847 5.918 -60.599 1.00 37.54 93 PRO A N 1
ATOM 1111 C CA . PRO C 3 113 ? 32.532 6.553 -60.587 1.00 36.16 93 PRO A CA 1
ATOM 1112 C C . PRO C 3 113 ? 31.664 6.258 -61.802 1.00 33.06 93 PRO A C 1
ATOM 1113 O O . PRO C 3 113 ? 30.458 6.414 -61.717 1.00 31.16 93 PRO A O 1
ATOM 1117 N N . THR C 3 114 ? 32.273 5.816 -62.900 1.00 32.64 94 THR A N 1
ATOM 1118 C CA . THR C 3 114 ? 31.572 5.542 -64.152 1.00 32.68 94 THR A CA 1
ATOM 1119 C C . THR C 3 114 ? 31.288 4.070 -64.362 1.00 33.76 94 THR A C 1
ATOM 1120 O O . THR C 3 114 ? 31.274 3.630 -65.508 1.00 32.87 94 THR A O 1
ATOM 1124 N N . VAL C 3 115 ? 31.044 3.318 -63.282 1.00 37.83 95 VAL A N 1
ATOM 1125 C CA . VAL C 3 115 ? 30.915 1.847 -63.373 1.00 40.88 95 VAL A CA 1
ATOM 1126 C C . VAL C 3 115 ? 29.923 1.478 -64.473 1.00 44.51 95 VAL A C 1
ATOM 1127 O O . VAL C 3 115 ? 30.279 0.756 -65.414 1.00 52.32 95 VAL A O 1
ATOM 1131 N N . LYS C 3 116 ? 28.682 1.940 -64.333 1.00 45.98 96 LYS A N 1
ATOM 1132 C CA . LYS C 3 116 ? 27.712 2.014 -65.442 1.00 45.83 96 LYS A CA 1
ATOM 1133 C C . LYS C 3 116 ? 27.375 0.569 -65.780 1.00 47.67 96 LYS A C 1
ATOM 1134 O O . LYS C 3 116 ? 26.973 0.276 -66.904 1.00 47.90 96 LYS A O 1
ATOM 1140 N N . ALA C 3 117 ? 27.506 -0.303 -64.761 1.00 49.79 97 ALA A N 1
ATOM 1141 C CA . ALA C 3 117 ? 27.378 -1.749 -64.872 1.00 53.95 97 ALA A CA 1
ATOM 1142 C C . ALA C 3 117 ? 26.115 -2.222 -64.140 1.00 57.93 97 ALA A C 1
ATOM 1143 O O . ALA C 3 117 ? 25.820 -3.428 -64.078 1.00 60.80 97 ALA A O 1
ATOM 1145 N N . GLN D 3 27 ? 17.403 21.402 -53.650 1.00 66.12 7 GLN B N 1
ATOM 1146 C CA . GLN D 3 27 ? 17.811 21.213 -55.092 1.00 66.35 7 GLN B CA 1
ATOM 1147 C C . GLN D 3 27 ? 16.709 20.565 -55.949 1.00 67.50 7 GLN B C 1
ATOM 1148 O O . GLN D 3 27 ? 15.820 19.907 -55.409 1.00 71.51 7 GLN B O 1
ATOM 1154 N N . LYS D 3 28 ? 16.751 20.815 -57.267 1.00 68.16 8 LYS B N 1
ATOM 1155 C CA . LYS D 3 28 ? 15.946 20.104 -58.280 1.00 68.31 8 LYS B CA 1
ATOM 1156 C C . LYS D 3 28 ? 16.837 19.762 -59.514 1.00 69.79 8 LYS B C 1
ATOM 1157 O O . LYS D 3 28 ? 18.010 19.423 -59.320 1.00 65.71 8 LYS B O 1
ATOM 1163 N N . GLU D 3 29 ? 16.277 19.800 -60.739 1.00 73.55 9 GLU B N 1
ATOM 1164 C CA . GLU D 3 29 ? 17.000 19.659 -62.056 1.00 74.87 9 GLU B CA 1
ATOM 1165 C C . GLU D 3 29 ? 18.439 19.059 -62.045 1.00 71.23 9 GLU B C 1
ATOM 1166 O O . GLU D 3 29 ? 19.394 19.726 -62.457 1.00 75.89 9 GLU B O 1
ATOM 1172 N N . TYR D 3 30 ? 18.596 17.819 -61.567 1.00 62.10 10 TYR B N 1
ATOM 1173 C CA . TYR D 3 30 ? 19.877 17.099 -61.697 1.00 53.72 10 TYR B CA 1
ATOM 1174 C C . TYR D 3 30 ? 20.099 16.703 -63.151 1.00 51.40 10 TYR B C 1
ATOM 1175 O O . TYR D 3 30 ? 19.160 16.674 -63.943 1.00 51.11 10 TYR B O 1
ATOM 1184 N N . LYS D 3 31 ? 21.351 16.394 -63.474 1.00 49.15 11 LYS B N 1
ATOM 1185 C CA . LYS D 3 31 ? 21.775 16.043 -64.823 1.00 49.20 11 LYS B CA 1
ATOM 1186 C C . LYS D 3 31 ? 22.338 14.644 -64.853 1.00 46.14 11 LYS B C 1
ATOM 1187 O O . LYS D 3 31 ? 22.752 14.104 -63.835 1.00 44.92 11 LYS B O 1
ATOM 1193 N N . CYS D 3 32 ? 22.363 14.073 -66.047 1.00 46.06 12 CYS B N 1
ATOM 1194 C CA . CYS D 3 32 ? 22.876 12.726 -66.244 1.00 45.32 12 CYS B CA 1
ATOM 1195 C C . CYS D 3 32 ? 24.368 12.674 -65.861 1.00 43.12 12 CYS B C 1
ATOM 1196 O O . CYS D 3 32 ? 25.172 13.474 -66.335 1.00 43.10 12 CYS B O 1
ATOM 1199 N N . GLY D 3 33 ? 24.712 11.739 -64.977 1.00 42.23 13 GLY B N 1
ATOM 1200 C CA . GLY D 3 33 ? 26.082 11.586 -64.466 1.00 39.79 13 GLY B CA 1
ATOM 1201 C C . GLY D 3 33 ? 26.441 12.395 -63.221 1.00 36.93 13 GLY B C 1
ATOM 1202 O O . GLY D 3 33 ? 27.611 12.431 -62.822 1.00 34.76 13 GLY B O 1
ATOM 1203 N N . ASP D 3 34 ? 25.459 13.043 -62.603 1.00 34.32 14 ASP B N 1
ATOM 1204 C CA . ASP D 3 34 ? 25.702 13.726 -61.339 1.00 34.70 14 ASP B CA 1
ATOM 1205 C C . ASP D 3 34 ? 25.817 12.720 -60.219 1.00 34.32 14 ASP B C 1
ATOM 1206 O O . ASP D 3 34 ? 25.028 11.786 -60.115 1.00 36.73 14 ASP B O 1
ATOM 1211 N N . LEU D 3 35 ? 26.822 12.917 -59.383 1.00 32.27 15 LEU B N 1
ATOM 1212 C CA . LEU D 3 35 ? 27.048 12.063 -58.248 1.00 28.91 15 LEU B CA 1
ATOM 1213 C C . LEU D 3 35 ? 26.231 12.621 -57.096 1.00 28.46 15 LEU B C 1
ATOM 1214 O O . LEU D 3 35 ? 26.141 13.836 -56.906 1.00 28.21 15 LEU B O 1
ATOM 1219 N N . VAL D 3 36 ? 25.625 11.714 -56.341 1.00 28.79 16 VAL B N 1
ATOM 1220 C CA . VAL D 3 36 ? 24.708 12.072 -55.280 1.00 29.24 16 VAL B CA 1
ATOM 1221 C C . VAL D 3 36 ? 24.756 11.057 -54.183 1.00 29.68 16 VAL B C 1
ATOM 1222 O O . VAL D 3 36 ? 25.284 9.967 -54.379 1.00 29.55 16 VAL B O 1
ATOM 1226 N N . PHE D 3 37 ? 24.204 11.444 -53.037 1.00 30.58 17 PHE B N 1
ATOM 1227 C CA . PHE D 3 37 ? 23.729 10.505 -52.035 1.00 32.65 17 PHE B CA 1
ATOM 1228 C C . PHE D 3 37 ? 22.251 10.360 -52.270 1.00 32.67 17 PHE B C 1
ATOM 1229 O O . PHE D 3 37 ? 21.598 11.344 -52.545 1.00 37.21 17 PHE B O 1
ATOM 1237 N N . ALA D 3 38 ? 21.730 9.146 -52.191 1.00 32.36 18 ALA B N 1
ATOM 1238 C CA . ALA D 3 38 ? 20.331 8.875 -52.491 1.00 34.24 18 ALA B CA 1
ATOM 1239 C C . ALA D 3 38 ? 19.668 8.128 -51.348 1.00 37.17 18 ALA B C 1
ATOM 1240 O O . ALA D 3 38 ? 20.223 7.149 -50.819 1.00 39.04 18 ALA B O 1
ATOM 1242 N N . LYS D 3 39 ? 18.467 8.572 -50.989 1.00 40.82 19 LYS B N 1
ATOM 1243 C CA . LYS D 3 39 ? 17.770 8.066 -49.805 1.00 43.49 19 LYS B CA 1
ATOM 1244 C C . LYS D 3 39 ? 16.593 7.172 -50.146 1.00 40.57 19 LYS B C 1
ATOM 1245 O O . LYS D 3 39 ? 15.568 7.625 -50.656 1.00 38.08 19 LYS B O 1
ATOM 1251 N N . MET D 3 40 ? 16.762 5.895 -49.852 1.00 41.24 20 MET B N 1
ATOM 1252 C CA . MET D 3 40 ? 15.695 4.932 -49.972 1.00 45.02 20 MET B CA 1
ATOM 1253 C C . MET D 3 40 ? 15.235 4.509 -48.581 1.00 47.88 20 MET B C 1
ATOM 1254 O O . MET D 3 40 ? 15.956 4.683 -47.598 1.00 52.07 20 MET B O 1
ATOM 1259 N N . LYS D 3 41 ? 14.036 3.942 -48.509 1.00 50.09 21 LYS B N 1
ATOM 1260 C CA . LYS D 3 41 ? 13.427 3.549 -47.228 1.00 50.74 21 LYS B CA 1
ATOM 1261 C C . LYS D 3 41 ? 14.153 2.344 -46.646 1.00 45.60 21 LYS B C 1
ATOM 1262 O O . LYS D 3 41 ? 14.243 1.301 -47.301 1.00 46.74 21 LYS B O 1
ATOM 1268 N N . GLY D 3 42 ? 14.673 2.502 -45.430 1.00 40.37 22 GLY B N 1
ATOM 1269 C CA . GLY D 3 42 ? 15.318 1.415 -44.693 1.00 39.74 22 GLY B CA 1
ATOM 1270 C C . GLY D 3 42 ? 16.831 1.411 -44.790 1.00 39.95 22 GLY B C 1
ATOM 1271 O O . GLY D 3 42 ? 17.507 0.618 -44.114 1.00 40.48 22 GLY B O 1
ATOM 1272 N N . TYR D 3 43 ? 17.367 2.306 -45.618 1.00 38.26 23 TYR B N 1
ATOM 1273 C CA . TYR D 3 43 ? 18.793 2.398 -45.859 1.00 36.36 23 TYR B CA 1
ATOM 1274 C C . TYR D 3 43 ? 19.267 3.814 -45.497 1.00 35.21 23 TYR B C 1
ATOM 1275 O O . TYR D 3 43 ? 18.459 4.760 -45.504 1.00 35.39 23 TYR B O 1
ATOM 1284 N N . PRO D 3 44 ? 20.568 3.977 -45.186 1.00 34.13 24 PRO B N 1
ATOM 1285 C CA . PRO D 3 44 ? 21.107 5.328 -45.019 1.00 35.74 24 PRO B CA 1
ATOM 1286 C C . PRO D 3 44 ? 21.232 6.064 -46.348 1.00 35.97 24 PRO B C 1
ATOM 1287 O O . PRO D 3 44 ? 21.034 5.490 -47.410 1.00 37.71 24 PRO B O 1
ATOM 1291 N N . HIS D 3 45 ? 21.569 7.338 -46.276 1.00 39.18 25 HIS B N 1
ATOM 1292 C CA . HIS D 3 45 ? 21.807 8.133 -47.473 1.00 39.59 25 HIS B CA 1
ATOM 1293 C C . HIS D 3 45 ? 22.911 7.403 -48.198 1.00 38.70 25 HIS B C 1
ATOM 1294 O O . HIS D 3 45 ? 23.918 7.059 -47.576 1.00 40.32 25 HIS B O 1
ATOM 1301 N N . TRP D 3 46 ? 22.684 7.106 -49.479 1.00 37.07 26 TRP B N 1
ATOM 1302 C CA . TRP D 3 46 ? 23.501 6.127 -50.225 1.00 35.96 26 TRP B CA 1
ATOM 1303 C C . TRP D 3 46 ? 24.225 6.687 -51.464 1.00 32.50 26 TRP B C 1
ATOM 1304 O O . TRP D 3 46 ? 23.612 7.368 -52.276 1.00 30.77 26 TRP B O 1
ATOM 1315 N N . PRO D 3 47 ? 25.525 6.370 -51.624 1.00 29.86 27 PRO B N 1
ATOM 1316 C CA . PRO D 3 47 ? 26.264 6.900 -52.759 1.00 29.37 27 PRO B CA 1
ATOM 1317 C C . PRO D 3 47 ? 25.742 6.393 -54.105 1.00 29.56 27 PRO B C 1
ATOM 1318 O O . PRO D 3 47 ? 25.630 5.186 -54.348 1.00 29.60 27 PRO B O 1
ATOM 1322 N N . ALA D 3 48 ? 25.446 7.321 -54.990 1.00 29.69 28 ALA B N 1
ATOM 1323 C CA . ALA D 3 48 ? 24.749 6.987 -56.211 1.00 28.18 28 ALA B CA 1
ATOM 1324 C C . ALA D 3 48 ? 25.145 7.918 -57.330 1.00 28.54 28 ALA B C 1
ATOM 1325 O O . ALA D 3 48 ? 25.774 8.954 -57.132 1.00 28.33 28 ALA B O 1
ATOM 1327 N N . ARG D 3 49 ? 24.759 7.510 -58.520 1.00 30.08 29 ARG B N 1
ATOM 1328 C CA . ARG D 3 49 ? 24.864 8.324 -59.708 1.00 30.64 29 ARG B CA 1
ATOM 1329 C C . ARG D 3 49 ? 23.515 8.346 -60.380 1.00 29.37 29 ARG B C 1
ATOM 1330 O O . ARG D 3 49 ? 22.808 7.357 -60.365 1.00 28.77 29 ARG B O 1
ATOM 1338 N N . ILE D 3 50 ? 23.200 9.478 -60.990 1.00 28.94 30 ILE B N 1
ATOM 1339 C CA . ILE D 3 50 ? 21.987 9.655 -61.744 1.00 28.08 30 ILE B CA 1
ATOM 1340 C C . ILE D 3 50 ? 22.207 9.112 -63.138 1.00 28.38 30 ILE B C 1
ATOM 1341 O O . ILE D 3 50 ? 23.042 9.618 -63.854 1.00 27.07 30 ILE B O 1
ATOM 1346 N N . ASP D 3 51 ? 21.444 8.098 -63.524 1.00 32.24 31 ASP B N 1
ATOM 1347 C CA . ASP D 3 51 ? 21.439 7.598 -64.912 1.00 35.11 31 ASP B CA 1
ATOM 1348 C C . ASP D 3 51 ? 20.328 8.220 -65.779 1.00 36.03 31 ASP B C 1
ATOM 1349 O O . ASP D 3 51 ? 19.559 9.067 -65.339 1.00 36.71 31 ASP B O 1
ATOM 1354 N N . GLU D 3 52 ? 20.273 7.810 -67.034 1.00 41.14 32 GLU B N 1
ATOM 1355 C CA . GLU D 3 52 ? 19.150 8.144 -67.908 1.00 45.21 32 GLU B CA 1
ATOM 1356 C C . GLU D 3 52 ? 17.955 7.312 -67.530 1.00 46.00 32 GLU B C 1
ATOM 1357 O O . GLU D 3 52 ? 18.096 6.172 -67.095 1.00 45.11 32 GLU B O 1
ATOM 1363 N N . MET D 3 53 ? 16.773 7.892 -67.703 1.00 48.15 33 MET B N 1
ATOM 1364 C CA . MET D 3 53 ? 15.534 7.135 -67.593 1.00 47.25 33 MET B CA 1
ATOM 1365 C C . MET D 3 53 ? 15.377 6.260 -68.836 1.00 44.37 33 MET B C 1
ATOM 1366 O O . MET D 3 53 ? 16.052 6.502 -69.864 1.00 43.10 33 MET B O 1
ATOM 1371 N N . PRO D 3 54 ? 14.520 5.222 -68.745 1.00 40.03 34 PRO B N 1
ATOM 1372 C CA . PRO D 3 54 ? 14.271 4.363 -69.901 1.00 39.23 34 PRO B CA 1
ATOM 1373 C C . PRO D 3 54 ? 13.671 5.156 -71.050 1.00 36.15 34 PRO B C 1
ATOM 1374 O O . PRO D 3 54 ? 12.738 5.937 -70.830 1.00 34.54 34 PRO B O 1
ATOM 1378 N N . GLU D 3 55 ? 14.214 4.962 -72.249 1.00 33.39 35 GLU B N 1
ATOM 1379 C CA . GLU D 3 55 ? 13.744 5.676 -73.437 1.00 33.28 35 GLU B CA 1
ATOM 1380 C C . GLU D 3 55 ? 12.201 5.642 -73.586 1.00 33.26 35 GLU B C 1
ATOM 1381 O O . GLU D 3 55 ? 11.596 6.686 -73.809 1.00 34.34 35 GLU B O 1
ATOM 1387 N N . ALA D 3 56 ? 11.577 4.470 -73.425 1.00 32.57 36 ALA B N 1
ATOM 1388 C CA . ALA D 3 56 ? 10.103 4.341 -73.432 1.00 34.02 36 ALA B CA 1
ATOM 1389 C C . ALA D 3 56 ? 9.404 5.283 -72.478 1.00 35.02 36 ALA B C 1
ATOM 1390 O O . ALA D 3 56 ? 8.479 5.977 -72.858 1.00 38.63 36 ALA B O 1
ATOM 1392 N N . ALA D 3 57 ? 9.842 5.286 -71.231 1.00 36.96 37 ALA B N 1
ATOM 1393 C CA . ALA D 3 57 ? 9.263 6.164 -70.214 1.00 38.37 37 ALA B CA 1
ATOM 1394 C C . ALA D 3 57 ? 9.388 7.615 -70.617 1.00 40.12 37 ALA B C 1
ATOM 1395 O O . ALA D 3 57 ? 8.438 8.380 -70.502 1.00 39.28 37 ALA B O 1
ATOM 1397 N N . VAL D 3 58 ? 10.574 7.981 -71.080 1.00 43.81 38 VAL B N 1
ATOM 1398 C CA . VAL D 3 58 ? 10.835 9.340 -71.535 1.00 47.10 38 VAL B CA 1
ATOM 1399 C C . VAL D 3 58 ? 9.888 9.670 -72.679 1.00 50.39 38 VAL B C 1
ATOM 1400 O O . VAL D 3 58 ? 9.061 10.584 -72.553 1.00 53.36 38 VAL B O 1
ATOM 1404 N N . LYS D 3 59 ? 9.978 8.906 -73.765 1.00 50.14 39 LYS B N 1
ATOM 1405 C CA . LYS D 3 59 ? 9.144 9.164 -74.930 1.00 50.75 39 LYS B CA 1
ATOM 1406 C C . LYS D 3 59 ? 7.656 9.305 -74.593 1.00 47.58 39 LYS B C 1
ATOM 1407 O O . LYS D 3 59 ? 6.969 10.105 -75.225 1.00 48.72 39 LYS B O 1
ATOM 1413 N N . SER D 3 60 ? 7.173 8.550 -73.606 1.00 44.11 40 SER B N 1
ATOM 1414 C CA . SER D 3 60 ? 5.762 8.610 -73.210 1.00 44.97 40 SER B CA 1
ATOM 1415 C C . SER D 3 60 ? 5.269 9.980 -72.727 1.00 46.69 40 SER B C 1
ATOM 1416 O O . SER D 3 60 ? 4.085 10.264 -72.861 1.00 53.25 40 SER B O 1
ATOM 1419 N N . THR D 3 61 ? 6.143 10.812 -72.157 1.00 47.87 41 THR B N 1
ATOM 1420 C CA . THR D 3 61 ? 5.757 12.189 -71.742 1.00 47.92 41 THR B CA 1
ATOM 1421 C C . THR D 3 61 ? 6.681 13.328 -72.201 1.00 45.70 41 THR B C 1
ATOM 1422 O O . THR D 3 61 ? 6.326 14.491 -72.023 1.00 46.11 41 THR B O 1
ATOM 1426 N N . ALA D 3 62 ? 7.842 13.026 -72.776 1.00 43.17 42 ALA B N 1
ATOM 1427 C CA . ALA D 3 62 ? 8.751 14.075 -73.225 1.00 44.63 42 ALA B CA 1
ATOM 1428 C C . ALA D 3 62 ? 8.152 14.759 -74.434 1.00 47.81 42 ALA B C 1
ATOM 1429 O O . ALA D 3 62 ? 7.719 14.078 -75.380 1.00 48.07 42 ALA B O 1
ATOM 1431 N N . ASN D 3 63 ? 8.113 16.093 -74.395 1.00 49.23 43 ASN B N 1
ATOM 1432 C CA . ASN D 3 63 ? 7.581 16.900 -75.497 1.00 51.26 43 ASN B CA 1
ATOM 1433 C C . ASN D 3 63 ? 6.247 16.359 -75.959 1.00 49.65 43 ASN B C 1
ATOM 1434 O O . ASN D 3 63 ? 6.073 15.962 -77.116 1.00 51.59 43 ASN B O 1
ATOM 1439 N N . LYS D 3 64 ? 5.337 16.293 -74.999 1.00 47.07 44 LYS B N 1
ATOM 1440 C CA . LYS D 3 64 ? 3.973 15.869 -75.213 1.00 49.19 44 LYS B CA 1
ATOM 1441 C C . LYS D 3 64 ? 3.091 16.842 -74.454 1.00 45.89 44 LYS B C 1
ATOM 1442 O O . LYS D 3 64 ? 3.163 16.912 -73.228 1.00 51.38 44 LYS B O 1
ATOM 1448 N N . TYR D 3 65 ? 2.272 17.595 -75.181 1.00 39.35 45 TYR B N 1
ATOM 1449 C CA . TYR D 3 65 ? 1.341 18.534 -74.587 1.00 34.52 45 TYR B CA 1
ATOM 1450 C C . TYR D 3 65 ? -0.078 18.044 -74.770 1.00 31.91 45 TYR B C 1
ATOM 1451 O O . TYR D 3 65 ? -0.367 17.397 -75.758 1.00 28.29 45 TYR B O 1
ATOM 1460 N N . GLN D 3 66 ? -0.946 18.354 -73.809 1.00 32.56 46 GLN B N 1
ATOM 1461 C CA . GLN D 3 66 ? -2.365 18.073 -73.949 1.00 34.49 46 GLN B CA 1
ATOM 1462 C C . GLN D 3 66 ? -3.058 19.258 -74.603 1.00 36.39 46 GLN B C 1
ATOM 1463 O O . GLN D 3 66 ? -3.299 20.294 -73.969 1.00 36.14 46 GLN B O 1
ATOM 1469 N N . VAL D 3 67 ? -3.430 19.048 -75.860 1.00 35.41 47 VAL B N 1
ATOM 1470 C CA . VAL D 3 67 ? -4.074 20.041 -76.669 1.00 32.73 47 VAL B CA 1
ATOM 1471 C C . VAL D 3 67 ? -5.572 19.874 -76.591 1.00 31.74 47 VAL B C 1
ATOM 1472 O O . VAL D 3 67 ? -6.059 18.759 -76.548 1.00 33.61 47 VAL B O 1
ATOM 1476 N N . PHE D 3 68 ? -6.277 21.003 -76.579 1.00 30.51 48 PHE B N 1
ATOM 1477 C CA . PHE D 3 68 ? -7.732 21.078 -76.622 1.00 29.03 48 PHE B CA 1
ATOM 1478 C C . PHE D 3 68 ? -8.026 21.796 -77.911 1.00 27.13 48 PHE B C 1
ATOM 1479 O O . PHE D 3 68 ? -7.415 22.797 -78.185 1.00 26.68 48 PHE B O 1
ATOM 1487 N N . PHE D 3 69 ? -8.968 21.290 -78.687 1.00 27.20 49 PHE B N 1
ATOM 1488 C CA . PHE D 3 69 ? -9.284 21.836 -80.004 1.00 27.19 49 PHE B CA 1
ATOM 1489 C C . PHE D 3 69 ? -10.556 22.687 -79.957 1.00 28.19 49 PHE B C 1
ATOM 1490 O O . PHE D 3 69 ? -11.608 22.226 -79.490 1.00 28.32 49 PHE B O 1
ATOM 1498 N N . PHE D 3 70 ? -10.471 23.918 -80.458 1.00 27.82 50 PHE B N 1
ATOM 1499 C CA . PHE D 3 70 ? -11.655 24.774 -80.523 1.00 28.57 50 PHE B CA 1
ATOM 1500 C C . PHE D 3 70 ? -12.636 24.286 -81.580 1.00 29.65 50 PHE B C 1
ATOM 1501 O O . PHE D 3 70 ? -12.240 23.716 -82.593 1.00 29.14 50 PHE B O 1
ATOM 1509 N N . GLY D 3 71 ? -13.919 24.499 -81.313 1.00 31.09 51 GLY B N 1
ATOM 1510 C CA . GLY D 3 71 ? -14.978 24.098 -82.213 1.00 32.16 51 GLY B CA 1
ATOM 1511 C C . GLY D 3 71 ? -15.460 22.737 -81.821 1.00 33.24 51 GLY B C 1
ATOM 1512 O O . GLY D 3 71 ? -16.587 22.589 -81.377 1.00 34.41 51 GLY B O 1
ATOM 1513 N N . THR D 3 72 ? -14.586 21.748 -81.962 1.00 34.72 52 THR B N 1
ATOM 1514 C CA . THR D 3 72 ? -14.959 20.366 -81.739 1.00 35.87 52 THR B CA 1
ATOM 1515 C C . THR D 3 72 ? -14.903 20.089 -80.279 1.00 38.08 52 THR B C 1
ATOM 1516 O O . THR D 3 72 ? -15.723 19.344 -79.786 1.00 42.34 52 THR B O 1
ATOM 1520 N N . HIS D 3 73 ? -13.896 20.657 -79.606 1.00 38.99 53 HIS B N 1
ATOM 1521 C CA . HIS D 3 73 ? -13.639 20.439 -78.183 1.00 36.74 53 HIS B CA 1
ATOM 1522 C C . HIS D 3 73 ? -13.048 19.073 -77.901 1.00 35.71 53 HIS B C 1
ATOM 1523 O O . HIS D 3 73 ? -12.944 18.685 -76.743 1.00 34.69 53 HIS B O 1
ATOM 1530 N N . GLU D 3 74 ? -12.592 18.361 -78.927 1.00 37.37 54 GLU B N 1
ATOM 1531 C CA . GLU D 3 74 ? -11.873 17.102 -78.692 1.00 40.78 54 GLU B CA 1
ATOM 1532 C C . GLU D 3 74 ? -10.487 17.399 -78.104 1.00 37.63 54 GLU B C 1
ATOM 1533 O O . GLU D 3 74 ? -10.085 18.552 -77.960 1.00 36.31 54 GLU B O 1
ATOM 1539 N N . THR D 3 75 ? -9.767 16.354 -77.738 1.00 35.89 55 THR B N 1
ATOM 1540 C CA . THR D 3 75 ? -8.494 16.520 -77.062 1.00 33.99 55 THR B CA 1
ATOM 1541 C C . THR D 3 75 ? -7.502 15.527 -77.628 1.00 32.32 55 THR B C 1
ATOM 1542 O O . THR D 3 75 ? -7.872 14.462 -78.084 1.00 35.04 55 THR B O 1
ATOM 1546 N N . ALA D 3 76 ? -6.240 15.901 -77.638 1.00 30.94 56 ALA B N 1
ATOM 1547 C CA . ALA D 3 76 ? -5.194 14.998 -78.050 1.00 31.45 56 ALA B CA 1
ATOM 1548 C C . ALA D 3 76 ? -3.872 15.388 -77.405 1.00 33.73 56 ALA B C 1
ATOM 1549 O O . ALA D 3 76 ? -3.814 16.328 -76.604 1.00 34.90 56 ALA B O 1
ATOM 1551 N N . PHE D 3 77 ? -2.827 14.638 -77.735 1.00 33.49 57 PHE B N 1
ATOM 1552 C CA . PHE D 3 77 ? -1.521 14.842 -77.178 1.00 33.42 57 PHE B CA 1
ATOM 1553 C C . PHE D 3 77 ? -0.593 14.991 -78.333 1.00 36.55 57 PHE B C 1
ATOM 1554 O O . PHE D 3 77 ? -0.611 14.156 -79.229 1.00 36.35 57 PHE B O 1
ATOM 1562 N N . LEU D 3 78 ? 0.234 16.030 -78.321 1.00 39.06 58 LEU B N 1
ATOM 1563 C CA . LEU D 3 78 ? 1.023 16.362 -79.500 1.00 38.73 58 LEU B CA 1
ATOM 1564 C C . LEU D 3 78 ? 2.400 16.822 -79.133 1.00 37.34 58 LEU B C 1
ATOM 1565 O O . LEU D 3 78 ? 2.595 17.360 -78.068 1.00 36.43 58 LEU B O 1
ATOM 1570 N N . GLY D 3 79 ? 3.353 16.592 -80.030 1.00 38.86 59 GLY B N 1
ATOM 1571 C CA . GLY D 3 79 ? 4.707 17.107 -79.878 1.00 39.42 59 GLY B CA 1
ATOM 1572 C C . GLY D 3 79 ? 4.790 18.472 -80.529 1.00 39.83 59 GLY B C 1
ATOM 1573 O O . GLY D 3 79 ? 3.923 18.827 -81.305 1.00 40.17 59 GLY B O 1
A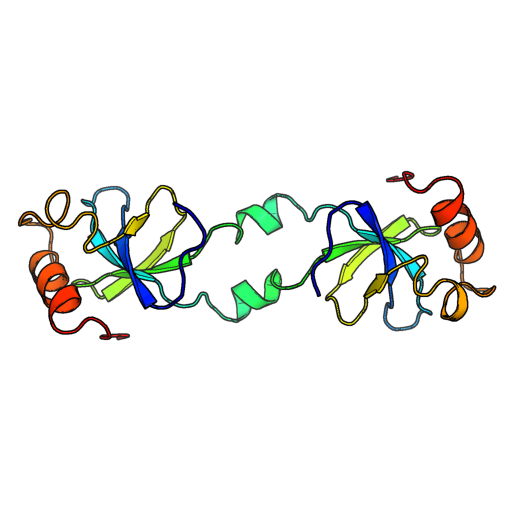TOM 1574 N N . PRO D 3 80 ? 5.831 19.252 -80.216 1.00 41.95 60 PRO B N 1
ATOM 1575 C CA . PRO D 3 80 ? 6.008 20.575 -80.821 1.00 42.87 60 PRO B CA 1
ATOM 1576 C C . PRO D 3 80 ? 6.026 20.599 -82.346 1.00 45.31 60 PRO B C 1
ATOM 1577 O O . PRO D 3 80 ? 5.711 21.625 -82.948 1.00 44.55 60 PRO B O 1
ATOM 1581 N N . LYS D 3 81 ? 6.424 19.493 -82.958 1.00 48.51 61 LYS B N 1
ATOM 1582 C CA . LYS D 3 81 ? 6.304 19.316 -84.405 1.00 56.03 61 LYS B CA 1
ATOM 1583 C C . LYS D 3 81 ? 4.944 19.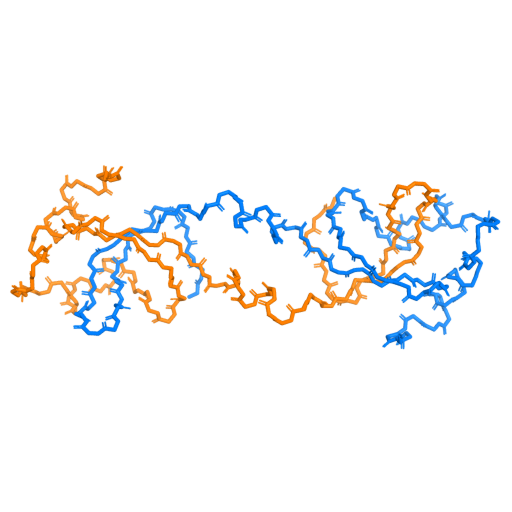785 -84.949 1.00 58.24 61 LYS B C 1
ATOM 1584 O O . LYS D 3 81 ? 4.874 20.547 -85.933 1.00 62.79 61 LYS B O 1
ATOM 1590 N N . ASP D 3 82 ? 3.879 19.338 -84.281 1.00 54.96 62 ASP B N 1
ATOM 1591 C CA . ASP D 3 82 ? 2.509 19.567 -84.728 1.00 52.64 62 ASP B CA 1
ATOM 1592 C C . ASP D 3 82 ? 1.856 20.808 -84.121 1.00 47.43 62 ASP B C 1
ATOM 1593 O O . ASP D 3 82 ? 0.650 20.969 -84.217 1.00 48.78 62 ASP B O 1
ATOM 1598 N N . LEU D 3 83 ? 2.643 21.694 -83.524 1.00 44.98 63 LEU B N 1
ATOM 1599 C CA . LEU D 3 83 ? 2.131 22.916 -82.919 1.00 43.97 63 LEU B CA 1
ATOM 1600 C C . LEU D 3 83 ? 2.737 24.144 -83.569 1.00 45.02 63 LEU B C 1
ATOM 1601 O O . LEU D 3 83 ? 3.914 24.173 -83.884 1.00 48.87 63 LEU B O 1
ATOM 1606 N N . PHE D 3 84 ? 1.908 25.151 -83.780 1.00 45.63 64 PHE B N 1
ATOM 1607 C CA . PHE D 3 84 ? 2.312 26.380 -84.437 1.00 49.24 64 PHE B CA 1
ATOM 1608 C C . PHE D 3 84 ? 1.621 27.471 -83.622 1.00 47.02 64 PHE B C 1
ATOM 1609 O O . PHE D 3 84 ? 0.428 27.350 -83.351 1.00 50.13 64 PHE B O 1
ATOM 1617 N N . PRO D 3 85 ? 2.349 28.508 -83.184 1.00 43.97 65 PRO B N 1
ATOM 1618 C CA . PRO D 3 85 ? 1.637 29.482 -82.352 1.00 42.73 65 PRO B CA 1
ATOM 1619 C C . PRO D 3 85 ? 0.598 30.272 -83.119 1.00 43.15 65 PRO B C 1
ATOM 1620 O O . PRO D 3 85 ? 0.776 30.567 -84.292 1.00 41.30 65 PRO B O 1
ATOM 1624 N N . TYR D 3 86 ? -0.482 30.614 -82.440 1.00 47.18 66 TYR B N 1
ATOM 1625 C CA . TYR D 3 86 ? -1.504 31.499 -82.994 1.00 49.67 66 TYR B CA 1
ATOM 1626 C C . TYR D 3 86 ? -0.955 32.931 -82.976 1.00 53.68 66 TYR B C 1
ATOM 1627 O O . TYR D 3 86 ? -0.043 33.230 -82.190 1.00 64.42 66 TYR B O 1
ATOM 1636 N N . GLU D 3 87 ? -1.515 33.805 -83.813 1.00 52.86 67 GLU B N 1
ATOM 1637 C CA . GLU D 3 87 ? -1.021 35.188 -84.071 1.00 51.11 67 GLU B CA 1
ATOM 1638 C C . GLU D 3 87 ? 0.092 35.072 -85.121 1.00 50.75 67 GLU B C 1
ATOM 1639 O O . GLU D 3 87 ? -0.124 35.399 -86.291 1.00 48.52 67 GLU B O 1
ATOM 1645 N N . GLU D 3 88 ? 1.235 34.512 -84.717 1.00 52.29 68 GLU B N 1
ATOM 1646 C CA . GLU D 3 88 ? 2.358 34.185 -85.609 1.00 52.74 68 GLU B CA 1
ATOM 1647 C C . GLU D 3 88 ? 1.965 33.448 -86.891 1.00 48.41 68 GLU B C 1
ATOM 1648 O O . GLU D 3 88 ? 2.736 33.454 -87.837 1.00 52.91 68 GLU B O 1
ATOM 1654 N N . SER D 3 89 ? 0.822 32.768 -86.920 1.00 44.92 69 SER B N 1
ATOM 1655 C CA . SER D 3 89 ? 0.431 32.024 -88.113 1.00 42.32 69 SER B CA 1
ATOM 1656 C C . SER D 3 89 ? -1.061 31.957 -88.401 1.00 43.34 69 SER B C 1
ATOM 1657 O O . SER D 3 89 ? -1.499 31.078 -89.127 1.00 41.69 69 SER B O 1
ATOM 1660 N N . LYS D 3 90 ? -1.838 32.910 -87.891 1.00 48.78 70 LYS B N 1
ATOM 1661 C CA . LYS D 3 90 ? -3.245 33.035 -88.302 1.00 53.75 70 LYS B CA 1
ATOM 1662 C C . LYS D 3 90 ? -3.421 33.496 -89.751 1.00 59.01 70 LYS B C 1
ATOM 1663 O O . LYS D 3 90 ? -4.535 33.472 -90.254 1.00 64.90 70 LYS B O 1
ATOM 1669 N N . GLU D 3 91 ? -2.344 33.941 -90.410 1.00 66.87 71 GLU B N 1
ATOM 1670 C CA . GLU D 3 91 ? -2.363 34.200 -91.862 1.00 70.39 71 GLU B CA 1
ATOM 1671 C C . GLU D 3 91 ? -2.432 32.882 -92.624 1.00 65.73 71 GLU B C 1
ATOM 1672 O O . GLU D 3 91 ? -3.379 32.637 -93.376 1.00 59.25 71 GLU B O 1
ATOM 1678 N N . LYS D 3 92 ? -1.428 32.037 -92.394 1.00 65.21 72 LYS B N 1
ATOM 1679 C CA . LYS D 3 92 ? -1.302 30.757 -93.089 1.00 65.83 72 LYS B CA 1
ATOM 1680 C C . LYS D 3 92 ? -2.525 29.879 -92.817 1.00 62.85 72 LYS B C 1
ATOM 1681 O O . LYS D 3 92 ? -3.300 29.569 -93.728 1.00 63.14 72 LYS B O 1
ATOM 1687 N N . PHE D 3 93 ? -2.717 29.538 -91.547 1.00 56.48 73 PHE B N 1
ATOM 1688 C CA . PHE D 3 93 ? -3.630 28.475 -91.160 1.00 54.93 73 PHE B CA 1
ATOM 1689 C C . PHE D 3 93 ? -5.049 28.934 -90.829 1.00 51.06 73 PHE B C 1
ATOM 1690 O O . PHE D 3 93 ? -5.951 28.098 -90.748 1.00 46.57 73 PHE B O 1
ATOM 1698 N N . GLY D 3 94 ? -5.261 30.242 -90.692 1.00 48.68 74 GLY B N 1
ATOM 1699 C CA . GLY D 3 94 ? -6.554 30.774 -90.249 1.00 53.85 74 GLY B CA 1
ATOM 1700 C C . GLY D 3 94 ? -7.601 31.053 -91.313 1.00 58.40 74 GLY B C 1
ATOM 1701 O O . GLY D 3 94 ? -8.561 31.783 -91.051 1.00 55.48 74 GLY B O 1
ATOM 1702 N N . LYS D 3 95 ? -7.452 30.455 -92.497 1.00 65.89 75 LYS B N 1
ATOM 1703 C CA . LYS D 3 95 ? -8.321 30.774 -93.631 1.00 69.70 75 LYS B CA 1
ATOM 1704 C C . LYS D 3 95 ? -9.502 29.826 -93.569 1.00 64.24 75 LYS B C 1
ATOM 1705 O O . LYS D 3 95 ? -9.322 28.672 -93.175 1.00 59.44 75 LYS B O 1
ATOM 1711 N N . PRO D 3 96 ? -10.699 30.297 -93.982 1.00 61.08 76 PRO B N 1
ATOM 1712 C CA . PRO D 3 96 ? -11.942 29.516 -94.007 1.00 55.85 76 PRO B CA 1
ATOM 1713 C C . PRO D 3 96 ? -11.820 28.080 -94.554 1.00 51.66 76 PRO B C 1
ATOM 1714 O O . PRO D 3 96 ? -11.195 27.858 -95.593 1.00 48.63 76 PRO B O 1
ATOM 1718 N N . ASN D 3 97 ? -12.429 27.135 -93.840 1.00 49.33 77 ASN B N 1
ATOM 1719 C CA . ASN D 3 97 ? -12.364 25.706 -94.152 1.00 48.19 77 ASN B CA 1
ATOM 1720 C C . ASN D 3 97 ? -13.711 25.079 -93.807 1.00 52.26 77 ASN B C 1
ATOM 1721 O O . ASN D 3 97 ? -14.401 25.521 -92.886 1.00 55.46 77 ASN B O 1
ATOM 1726 N N . LYS D 3 98 ? -14.074 24.036 -94.539 1.00 56.11 78 LYS B N 1
ATOM 1727 C CA . LYS D 3 98 ? -15.417 23.482 -94.455 1.00 57.25 78 LYS B CA 1
ATOM 1728 C C . LYS D 3 98 ? -15.547 22.268 -93.534 1.00 52.18 78 LYS B C 1
ATOM 1729 O O . LYS D 3 98 ? -16.648 21.746 -93.375 1.00 47.97 78 LYS B O 1
ATOM 1735 N N . ARG D 3 99 ? -14.451 21.836 -92.907 1.00 48.92 79 ARG B N 1
ATOM 1736 C CA . ARG D 3 99 ? -14.506 20.723 -91.955 1.00 47.55 79 ARG B CA 1
ATOM 1737 C C . ARG D 3 99 ? -15.430 21.056 -90.784 1.00 49.38 79 ARG B C 1
ATOM 1738 O O . ARG D 3 99 ? -15.594 22.237 -90.445 1.00 47.89 79 ARG B O 1
ATOM 1746 N N . LYS D 3 100 ? -16.034 20.012 -90.200 1.00 50.84 80 LYS B N 1
ATOM 1747 C CA . LYS D 3 100 ? -16.938 20.133 -89.040 1.00 52.86 80 LYS B CA 1
ATOM 1748 C C . LYS D 3 100 ? -16.257 20.902 -87.921 1.00 48.29 80 LYS B C 1
ATOM 1749 O O . LYS D 3 100 ? -15.274 20.433 -87.367 1.00 46.00 80 LYS B O 1
ATOM 1755 N N . GLY D 3 101 ? -16.776 22.081 -87.602 1.00 47.40 81 GLY B N 1
ATOM 1756 C CA . GLY D 3 101 ? -16.345 22.819 -86.424 1.00 45.36 81 GLY B CA 1
ATOM 1757 C C . GLY D 3 101 ? -15.142 23.723 -86.588 1.00 44.26 81 GLY B C 1
ATOM 1758 O O . GLY D 3 101 ? -14.683 24.304 -85.621 1.00 50.35 81 GLY B O 1
ATOM 1759 N N . PHE D 3 102 ? -14.615 23.860 -87.790 1.00 41.47 82 PHE B N 1
ATOM 1760 C CA . PHE D 3 102 ? -13.443 24.690 -87.993 1.00 41.41 82 PHE B CA 1
ATOM 1761 C C . PHE D 3 102 ? -13.781 26.159 -87.909 1.00 44.45 82 PHE B C 1
ATOM 1762 O O . PHE D 3 102 ? -12.993 26.934 -87.377 1.00 49.11 82 PHE B O 1
ATOM 1770 N N . SER D 3 103 ? -14.930 26.548 -88.457 1.00 47.34 83 SER B N 1
ATOM 1771 C CA . SER D 3 103 ? -15.323 27.958 -88.470 1.00 48.65 83 SER B CA 1
ATOM 1772 C C . SER D 3 103 ? -15.629 28.450 -87.080 1.00 47.69 83 SER B C 1
ATOM 1773 O O . SER D 3 103 ? -15.109 29.474 -86.652 1.00 48.22 83 SER B O 1
ATOM 1776 N N . GLU D 3 104 ? -16.408 27.682 -86.361 1.00 47.90 84 GLU B N 1
ATOM 1777 C CA . GLU D 3 104 ? -16.649 27.886 -84.961 1.00 51.22 84 GLU B CA 1
ATOM 1778 C C . GLU D 3 104 ? -15.354 27.991 -84.212 1.00 48.55 84 GLU B C 1
ATOM 1779 O O . GLU D 3 104 ? -15.142 28.853 -83.395 1.00 46.54 84 GLU B O 1
ATOM 1785 N N . GLY D 3 105 ? -14.498 27.042 -84.480 1.00 46.89 85 GLY B N 1
ATOM 1786 C CA . GLY D 3 105 ? -13.145 27.012 -83.915 1.00 43.35 85 GLY B CA 1
ATOM 1787 C C . GLY D 3 105 ? -12.400 28.326 -84.051 1.00 40.64 85 GLY B C 1
ATOM 1788 O O . GLY D 3 105 ? -11.817 28.829 -83.083 1.00 40.24 85 GLY B O 1
ATOM 1789 N N . LEU D 3 106 ? -12.421 28.899 -85.244 1.00 39.84 86 LEU B N 1
ATOM 1790 C CA . LEU D 3 106 ? -11.767 30.196 -85.455 1.00 41.44 86 LEU B CA 1
ATOM 1791 C C . LEU D 3 106 ? -12.495 31.313 -84.721 1.00 39.66 86 LEU B C 1
ATOM 1792 O O . LEU D 3 106 ? -11.865 32.253 -84.236 1.00 39.38 86 LEU B O 1
ATOM 1797 N N . TRP D 3 107 ? -13.810 31.200 -84.615 1.00 39.05 87 TRP B N 1
ATOM 1798 C CA . TRP D 3 107 ? -14.556 32.141 -83.802 1.00 41.08 87 TRP B CA 1
ATOM 1799 C C . TRP D 3 107 ? -14.247 32.017 -82.301 1.00 40.91 87 TRP B C 1
ATOM 1800 O O . TRP D 3 107 ? -14.144 33.035 -81.630 1.00 40.69 87 TRP B O 1
ATOM 1811 N N . GLU D 3 108 ? -14.122 30.791 -81.786 1.00 40.93 88 GLU B N 1
ATOM 1812 C CA . GLU D 3 108 ? -13.862 30.565 -80.352 1.00 40.82 88 GLU B CA 1
ATOM 1813 C C . GLU D 3 108 ? -12.472 31.013 -79.908 1.00 40.25 88 GLU B C 1
ATOM 1814 O O . GLU D 3 108 ? -12.325 31.598 -78.840 1.00 40.33 88 GLU B O 1
ATOM 1820 N N . ILE D 3 109 ? -11.456 30.766 -80.726 1.00 39.79 89 ILE B N 1
ATOM 1821 C CA . ILE D 3 109 ? -10.083 31.107 -80.340 1.00 38.01 89 ILE B CA 1
ATOM 1822 C C . ILE D 3 109 ? -9.907 32.608 -80.220 1.00 38.95 89 ILE B C 1
ATOM 1823 O O . ILE D 3 109 ? -8.974 33.055 -79.578 1.00 42.65 89 ILE B O 1
ATOM 1828 N N . GLU D 3 110 ? -10.787 33.376 -80.858 1.00 41.35 90 GLU B N 1
ATOM 1829 C CA . GLU D 3 110 ? -10.760 34.841 -80.789 1.00 44.85 90 GLU B CA 1
ATOM 1830 C C . GLU D 3 110 ? -11.723 35.401 -79.727 1.00 43.72 90 GLU B C 1
ATOM 1831 O O . GLU D 3 110 ? -11.347 36.239 -78.918 1.00 45.85 90 GLU B O 1
ATOM 1837 N N . ASN D 3 111 ? -12.952 34.904 -79.722 1.00 43.84 91 ASN B N 1
ATOM 1838 C CA . ASN D 3 111 ? -14.042 35.484 -78.939 1.00 44.20 91 ASN B CA 1
ATOM 1839 C C . ASN D 3 111 ? -14.284 34.841 -77.592 1.00 44.29 91 ASN B C 1
ATOM 1840 O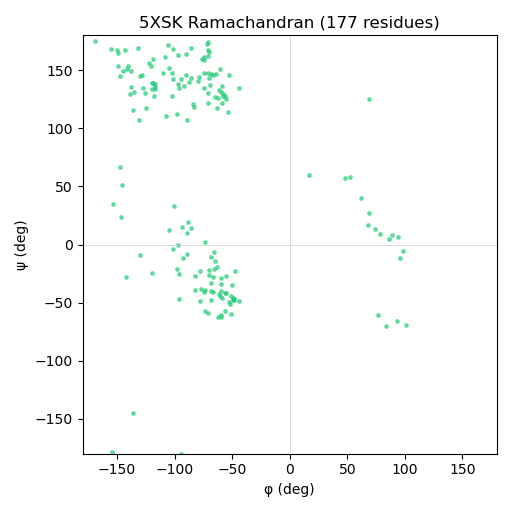 O . ASN D 3 111 ? -14.840 35.489 -76.686 1.00 43.82 91 ASN B O 1
ATOM 1845 N N . ASN D 3 112 ? -13.898 33.572 -77.470 1.00 42.36 92 ASN B N 1
ATOM 1846 C CA . ASN D 3 112 ? -14.088 32.827 -76.238 1.00 42.00 92 ASN B CA 1
ATOM 1847 C C . ASN D 3 112 ? -12.965 31.803 -76.026 1.00 43.43 92 ASN B C 1
ATOM 1848 O O . ASN D 3 112 ? -13.214 30.607 -76.045 1.00 48.12 92 ASN B O 1
ATOM 1853 N N . PRO D 3 113 ? -11.722 32.262 -75.791 1.00 40.29 93 PRO B N 1
ATOM 1854 C CA . PRO D 3 113 ? -10.619 31.289 -75.771 1.00 38.90 93 PRO B CA 1
ATOM 1855 C C . PRO D 3 113 ? -10.553 30.386 -74.534 1.00 37.59 93 PRO B C 1
ATOM 1856 O O . PRO D 3 113 ? -9.668 29.554 -74.440 1.00 36.93 93 PRO B O 1
ATOM 1860 N N . THR D 3 114 ? -11.512 30.531 -73.631 1.00 37.96 94 THR B N 1
ATOM 1861 C CA . THR D 3 114 ? -11.509 29.923 -72.319 1.00 38.71 94 THR B CA 1
ATOM 1862 C C . THR D 3 114 ? -12.473 28.753 -72.244 1.00 40.05 94 THR B C 1
ATOM 1863 O O . THR D 3 114 ? -12.760 28.291 -71.143 1.00 41.80 94 THR B O 1
ATOM 1867 N N . VAL D 3 115 ? -12.981 28.270 -73.383 1.00 41.11 95 VAL B N 1
ATOM 1868 C CA . VAL D 3 115 ? -14.224 27.480 -73.371 1.00 42.54 95 VAL B CA 1
ATOM 1869 C C . VAL D 3 115 ? -14.108 26.282 -72.444 1.00 45.95 95 VAL B C 1
ATOM 1870 O O . VAL D 3 115 ? -14.930 26.104 -71.546 1.00 50.93 95 VAL B O 1
ATOM 1874 N N . LYS D 3 116 ? -13.119 25.438 -72.679 1.00 48.38 96 LYS B N 1
ATOM 1875 C CA . LYS D 3 116 ? -12.604 24.588 -71.612 1.00 52.75 96 LYS B CA 1
ATOM 1876 C C . LYS D 3 116 ? -13.767 23.698 -71.187 1.00 55.56 96 LYS B C 1
ATOM 1877 O O . LYS D 3 116 ? -13.956 23.467 -70.001 1.00 55.04 96 LYS B O 1
ATOM 1883 N N . ALA D 3 117 ? -14.541 23.230 -72.183 1.00 58.34 97 ALA B N 1
ATOM 1884 C CA . ALA D 3 117 ? -15.783 22.474 -71.972 1.00 63.44 97 ALA B CA 1
ATOM 1885 C C . ALA D 3 117 ? -15.818 21.199 -72.833 1.00 66.90 97 ALA B C 1
ATOM 1886 O O . ALA D 3 117 ? -15.981 20.079 -72.325 1.00 67.20 97 ALA B O 1
#

Foldseek 3Di:
DDDDFFDWFFCDDPPDPRHTDGHHDDPPVVCVVDVQWDWDQAFQVRDIDIDGVVPDDDPPNQCVPPVDDDDPHRNVRRSCCVVPVVPVVD/DDDDDFFDWAFPDDPPDPRHTDGDHDDDPVVCVVPPQWDWDAAAQVRDIDIDHCVPDDDPPNPCPPPVDDDDPRRSVRRSVCVPPPVPPVD

Nearest PDB structures (foldseek):
  5xsk-assembly1_A  TM=1.011E+00  e=1.369E-17  Rattus norvegicus
  6iiq-assembly1_C  TM=6.396E-01  e=1.769E-10  Homo sapiens
  9grv-assembly3_C  TM=6.124E-01  e=5.645E-10  Homo sapiens
  2nlu-assembly1_B  TM=5.329E-01  e=7.044E-12  Homo sapiens
  7hhi-assembly1_A  TM=6.071E-01  e=6.849E-10  Homo sapiens

Solvent-accessible surface area: 11718 Å² total; per-residue (Å²): 190,154,41,152,88,42,39,51,0,0,0,67,68,191,58,99,37,40,8,0,0,16,3,38,134,35,56,135,83,30,62,152,59,32,61,80,82,37,32,0,6,16,0,22,60,60,121,62,18,93,16,11,20,157,33,5,69,31,15,121,142,20,80,142,138,36,19,131,125,51,204,97,188,16,2,67,97,0,39,146,23,4,92,84,55,48,103,36,164,93,136,139,149,13,136,90,42,39,52,0,0,0,64,70,192,63,106,38,40,9,0,0,16,3,40,127,34,60,146,81,32,66,151,62,30,47,86,81,38,28,0,10,14,0,23,68,56,128,62,18,94,14,18,26,170,29,7,63,48,15,108,138,3,66,135,119,33,19,136,129,51,207,102,193,15,1,69,99,0,34,143,22,3,98,96,59,49,97,34,158,101

Radius of gyration: 23.39 Å; Cα contacts (8 Å, |Δi|>4): 315; chains: 2; bounding box: 54×40×52 Å

B-factor: mean 47.96, std 13.12, range [20.33, 94.38]

Secondary structure (DSSP, 8-state):
----TT-EEEE--TTS--EEEEEEPPPHHHHHTTTT-EEEEETTT--EEEE-GGGEEESSTTHHHH-S---STTHHHHHHHHHH-TT---/-----TT-EEEE--TTS-SEEEEEEPPPHHHHHHHTT-EEEEETTT--EEEE-GGGEEESSTTTTTS-S---STTHHHHHHHHHH-TT---